Protein AF-A0A1Q9MQP9-F1 (afdb_monomer)

Solvent-accessible surface area (backbone atoms only — not comparable to full-atom values): 14205 Å² total; per-residue (Å²): 132,85,74,76,61,46,70,61,27,55,62,51,32,51,53,42,48,52,41,37,53,50,42,50,53,53,47,52,54,36,53,60,37,35,75,79,49,82,43,73,58,53,52,37,49,52,52,24,46,52,26,42,43,52,18,40,52,34,46,34,53,35,28,51,36,33,38,72,65,38,58,55,69,78,46,66,84,48,54,84,79,47,82,52,103,52,41,62,59,26,36,52,30,25,27,35,59,38,46,21,50,37,31,42,49,52,20,51,50,31,50,52,54,35,51,46,67,75,72,52,84,84,43,71,73,56,47,58,51,46,51,52,47,50,51,45,51,53,51,31,40,52,53,38,47,48,26,26,48,34,32,53,50,28,39,57,31,55,77,69,68,45,88,64,30,64,61,39,44,49,54,22,36,57,46,51,60,48,38,49,62,69,30,48,37,52,43,46,52,71,48,26,53,54,45,27,53,52,20,51,53,50,31,72,74,42,58,91,86,42,78,63,32,52,28,25,49,23,47,22,50,29,22,51,44,56,57,42,46,50,54,31,49,52,47,35,52,55,42,47,73,72,71,49,66,86,70,42,74,36,54,59,54,49,66,52,36,59,46,51,33,51,51,28,48,37,62,31,73,39,71,62,79,71,92,81,128

Secondary structure (DSSP, 8-state):
-PPPP-TTHHHHHHHHHHHHHHHHHHHHHHHHHHHH---HHHHHHHHHHHHHHHHHHHHHHHHHHHHTT-----SGGGGGG--STTHHHHHHHHHHHHHHHHHHHHHHHHHHHHHHHHH-S--HHHHHHHHHHHHHHHHHHHHHHHHHHHHHHHHHHHHTT-TTHHHHHHHHHHHHHHIIIIIIHHHHHHHHHHHHHHHHHHHHHS-TT-HHHHHHHHHHHHHHHHHHHHHHHHHHHHHHHTTPPSS-HHHHHHHHHHHHHHHHHHHHHTSSPPS--

Radius of gyration: 20.31 Å; Cα contacts (8 Å, |Δi|>4): 322; chains: 1; bounding box: 49×37×66 Å

Foldseek 3Di:
DQDPQPPQLVVVLVLLVVLLVLLVVLLVLLVVLCVVVVDPLSVLLSLLSVLLSVLSVLVSVLSVCSRSVQAEQQALVCLVVQPDPCNLSNLVSNLSVLVSVLSVLVSLVSLLVSLCVVPDPPDPVVVVLSVVLNVLSVVLNVLSVVLSVLSVVLSVCVVVVHPCSSVSPSVSNVSNCCSLPVRVLVSLCSRLVVLLVVLVVVLVVDDPPDLLSLLSVLSNVLSVLSNCLNVLVVVCVVCVVVVNDPPDPSSSSNSVSSSSNSVSNCRNPRPDDPPDD

pLDDT: mean 82.06, std 11.99, range [37.81, 96.94]

Structure (mmCIF, N/CA/C/O backbone):
data_AF-A0A1Q9MQP9-F1
#
_entry.id   AF-A0A1Q9MQP9-F1
#
loop_
_atom_site.group_PDB
_atom_site.id
_atom_site.type_symbol
_atom_site.label_atom_id
_atom_site.label_alt_id
_atom_site.label_comp_id
_atom_site.label_asym_id
_atom_site.label_entity_id
_atom_site.label_seq_id
_atom_site.pdbx_PDB_ins_code
_atom_site.Cartn_x
_atom_site.Cartn_y
_atom_site.Cartn_z
_atom_site.occupancy
_atom_site.B_iso_or_equiv
_atom_site.auth_seq_id
_atom_site.auth_comp_id
_atom_site.auth_asym_id
_atom_site.auth_atom_id
_atom_site.pdbx_PDB_model_num
ATOM 1 N N . MET A 1 1 ? 23.509 -16.120 -23.352 1.00 37.81 1 MET A N 1
ATOM 2 C CA . MET A 1 1 ? 23.885 -16.480 -21.968 1.00 37.81 1 MET A CA 1
ATOM 3 C C . MET A 1 1 ? 22.680 -16.185 -21.096 1.00 37.81 1 MET A C 1
ATOM 5 O O . MET A 1 1 ? 22.057 -15.159 -21.326 1.00 37.81 1 MET A O 1
ATOM 9 N N . ALA A 1 2 ? 22.277 -17.096 -20.210 1.00 39.66 2 ALA A N 1
ATOM 10 C CA . ALA A 1 2 ? 21.245 -16.779 -19.227 1.00 39.66 2 ALA A CA 1
ATOM 11 C C . ALA A 1 2 ? 21.883 -15.854 -18.188 1.00 39.66 2 ALA A C 1
ATOM 13 O O . ALA A 1 2 ? 22.881 -16.240 -17.578 1.00 39.66 2 ALA A O 1
ATOM 14 N N . ASP A 1 3 ? 21.364 -14.636 -18.050 1.00 48.94 3 ASP A N 1
ATOM 15 C CA . ASP A 1 3 ? 21.788 -13.740 -16.980 1.00 48.94 3 ASP A CA 1
ATOM 16 C C . ASP A 1 3 ? 21.574 -14.443 -15.630 1.00 48.94 3 ASP A C 1
ATOM 18 O O . ASP A 1 3 ? 20.583 -15.169 -15.473 1.00 48.94 3 ASP A O 1
ATOM 22 N N . PRO A 1 4 ? 22.503 -14.302 -14.668 1.00 50.19 4 PRO A N 1
ATOM 23 C CA . PRO A 1 4 ? 22.342 -14.915 -13.360 1.00 50.19 4 PRO A CA 1
ATOM 24 C C . PRO A 1 4 ? 21.027 -14.441 -12.735 1.00 50.19 4 PRO A C 1
ATOM 26 O O . PRO A 1 4 ? 20.725 -13.248 -12.750 1.00 50.19 4 PRO A O 1
ATOM 29 N N . ILE A 1 5 ? 20.251 -15.383 -12.182 1.00 56.09 5 ILE A N 1
ATOM 30 C CA . ILE A 1 5 ? 19.051 -15.060 -11.403 1.00 56.09 5 ILE A CA 1
ATOM 31 C C . ILE A 1 5 ? 19.478 -14.056 -10.330 1.00 56.09 5 ILE A C 1
ATOM 33 O O . ILE A 1 5 ? 20.386 -14.374 -9.552 1.00 56.09 5 ILE A O 1
ATOM 37 N N . PRO A 1 6 ? 18.869 -12.863 -10.264 1.00 65.12 6 PRO A N 1
ATOM 38 C CA . PRO A 1 6 ? 19.212 -11.902 -9.235 1.00 65.12 6 PRO A CA 1
ATOM 39 C C . PRO A 1 6 ? 18.767 -12.479 -7.883 1.00 65.12 6 PRO A C 1
ATOM 41 O O . PRO A 1 6 ? 17.579 -12.518 -7.555 1.00 65.12 6 PRO A O 1
ATOM 44 N N . VAL A 1 7 ? 19.744 -12.996 -7.128 1.00 62.34 7 VAL A N 1
ATOM 45 C CA . VAL A 1 7 ? 19.568 -13.806 -5.906 1.00 62.34 7 VAL A CA 1
ATOM 46 C C . VAL A 1 7 ? 18.713 -13.083 -4.860 1.00 62.34 7 VAL A C 1
ATOM 48 O O . VAL A 1 7 ? 17.975 -13.723 -4.113 1.00 62.34 7 VAL A O 1
ATOM 51 N N . ASP A 1 8 ? 18.722 -11.752 -4.876 1.00 76.94 8 ASP A N 1
ATOM 52 C CA . ASP A 1 8 ? 18.018 -10.904 -3.917 1.00 76.94 8 ASP A CA 1
ATOM 53 C C . ASP A 1 8 ? 16.489 -10.867 -4.110 1.00 76.94 8 ASP A C 1
ATOM 55 O O . ASP A 1 8 ? 15.763 -10.501 -3.186 1.00 76.94 8 ASP A O 1
ATOM 59 N N . PHE A 1 9 ? 15.954 -11.302 -5.259 1.00 83.19 9 PHE A N 1
ATOM 60 C CA . PHE A 1 9 ? 14.498 -11.385 -5.468 1.00 83.19 9 PHE A CA 1
ATOM 61 C C . PHE A 1 9 ? 13.863 -12.646 -4.877 1.00 83.19 9 PHE A C 1
ATOM 63 O O . PHE A 1 9 ? 12.662 -12.642 -4.596 1.00 83.19 9 PHE A O 1
ATOM 70 N N . ILE A 1 10 ? 14.641 -13.710 -4.644 1.00 86.56 10 ILE A N 1
ATOM 71 C CA . ILE A 1 10 ? 14.126 -14.950 -4.042 1.00 86.56 10 ILE A CA 1
ATOM 72 C C . ILE A 1 10 ? 13.641 -14.690 -2.603 1.00 86.56 10 ILE A C 1
ATOM 74 O O . ILE A 1 10 ? 12.474 -14.986 -2.321 1.00 86.56 10 ILE A O 1
ATOM 78 N N . PRO A 1 11 ? 14.441 -14.081 -1.699 1.00 87.31 11 PRO A N 1
ATOM 79 C CA . PRO A 1 11 ? 13.969 -13.731 -0.360 1.00 87.31 11 PRO A CA 1
ATOM 80 C C . PRO A 1 11 ? 12.763 -12.788 -0.380 1.00 87.31 11 PRO A C 1
ATOM 82 O O . PRO A 1 11 ? 11.838 -12.964 0.413 1.00 87.31 11 PRO A O 1
ATOM 85 N N . LEU A 1 12 ? 12.737 -11.814 -1.298 1.00 87.56 12 LEU A N 1
ATOM 86 C CA . LEU A 1 12 ? 11.618 -10.880 -1.430 1.00 87.56 12 LEU A CA 1
ATOM 87 C C . LEU A 1 12 ? 10.316 -11.611 -1.785 1.00 87.56 12 LEU A C 1
ATOM 89 O O . LEU A 1 12 ? 9.311 -11.439 -1.096 1.00 87.56 12 LEU A O 1
ATOM 93 N N . ALA A 1 13 ? 10.336 -12.459 -2.815 1.00 88.94 13 ALA A N 1
ATOM 94 C CA . ALA A 1 13 ? 9.164 -13.228 -3.226 1.00 88.94 13 ALA A CA 1
ATOM 95 C C . ALA A 1 13 ? 8.687 -14.186 -2.123 1.00 88.94 13 ALA A C 1
ATOM 97 O O . ALA A 1 13 ? 7.483 -14.324 -1.912 1.00 88.94 13 ALA A O 1
ATOM 98 N N . MET A 1 14 ? 9.610 -14.805 -1.376 1.00 89.94 14 MET A N 1
ATOM 99 C CA . MET A 1 14 ? 9.262 -15.640 -0.222 1.00 89.94 14 MET A CA 1
ATOM 100 C C . MET A 1 14 ? 8.546 -14.838 0.869 1.00 89.94 14 MET A C 1
ATOM 102 O O . MET A 1 14 ? 7.523 -15.289 1.381 1.00 89.94 14 MET A O 1
ATOM 106 N N . ILE A 1 15 ? 9.050 -13.649 1.209 1.00 90.00 15 ILE A N 1
ATOM 107 C CA . ILE A 1 15 ? 8.442 -12.776 2.222 1.00 90.00 15 ILE A CA 1
ATOM 108 C C . ILE A 1 15 ? 7.037 -12.347 1.793 1.00 90.00 15 ILE A C 1
ATOM 110 O O . ILE A 1 15 ? 6.089 -12.525 2.560 1.00 90.00 15 ILE A O 1
ATOM 114 N N . ILE A 1 16 ? 6.880 -11.861 0.558 1.00 90.12 16 ILE A N 1
ATOM 115 C CA . ILE A 1 16 ? 5.573 -11.455 0.020 1.00 90.12 16 ILE A CA 1
ATOM 116 C C . ILE A 1 16 ? 4.617 -12.653 -0.018 1.00 90.12 16 ILE A C 1
ATOM 118 O O . ILE A 1 16 ? 3.462 -12.535 0.389 1.00 90.12 16 ILE A O 1
ATOM 122 N N . GLY A 1 17 ? 5.088 -13.832 -0.434 1.00 92.38 17 GLY A N 1
ATOM 123 C CA . GLY A 1 17 ? 4.287 -15.057 -0.469 1.00 92.38 17 GLY A CA 1
ATOM 124 C C . GLY A 1 17 ? 3.792 -15.482 0.917 1.00 92.38 17 GLY A C 1
ATOM 125 O O . GLY A 1 17 ? 2.598 -15.729 1.100 1.00 92.38 17 GLY A O 1
ATOM 126 N N . ILE A 1 18 ? 4.679 -15.504 1.917 1.00 93.81 18 ILE A N 1
ATOM 127 C CA . ILE A 1 18 ? 4.326 -15.828 3.309 1.00 93.81 18 ILE A CA 1
ATOM 128 C C . ILE A 1 18 ? 3.320 -14.813 3.858 1.00 93.81 18 ILE A C 1
ATOM 130 O O . ILE A 1 18 ? 2.320 -15.205 4.465 1.00 93.81 18 ILE A O 1
ATOM 134 N N . PHE A 1 19 ? 3.543 -13.518 3.630 1.00 94.31 19 PHE A N 1
ATOM 135 C CA . PHE A 1 19 ? 2.628 -12.472 4.080 1.00 94.31 19 PHE A CA 1
ATOM 136 C C . PHE A 1 19 ? 1.278 -12.534 3.375 1.00 94.31 19 PHE A C 1
ATOM 138 O O . PHE A 1 19 ? 0.255 -12.400 4.041 1.00 94.31 19 PHE A O 1
ATOM 145 N N . THR A 1 20 ? 1.245 -12.845 2.081 1.00 94.12 20 THR A N 1
ATOM 146 C CA . THR A 1 20 ? 0.003 -13.072 1.330 1.00 94.12 20 THR A CA 1
ATOM 147 C C . THR A 1 20 ? -0.806 -14.210 1.949 1.00 94.12 20 THR A C 1
ATOM 149 O O . THR A 1 20 ? -1.980 -14.025 2.274 1.00 94.12 20 THR A O 1
ATOM 152 N N . ILE A 1 21 ? -0.178 -15.363 2.209 1.00 95.25 21 ILE A N 1
ATOM 153 C CA . ILE A 1 21 ? -0.834 -16.510 2.862 1.00 95.25 21 ILE A CA 1
ATOM 154 C C . ILE A 1 21 ? -1.338 -16.126 4.257 1.00 95.25 21 ILE A C 1
ATOM 156 O O . ILE A 1 21 ? -2.488 -16.404 4.603 1.00 95.25 21 ILE A O 1
ATOM 160 N N . PHE A 1 22 ? -0.509 -15.451 5.053 1.00 95.94 22 PHE A N 1
ATOM 161 C CA . PHE A 1 22 ? -0.888 -14.978 6.382 1.00 95.94 22 PHE A CA 1
ATOM 162 C C . PHE A 1 22 ? -2.116 -14.059 6.335 1.00 95.94 22 PHE A C 1
ATOM 164 O O . PHE A 1 22 ? -3.075 -14.266 7.082 1.00 95.94 22 PHE A O 1
ATOM 171 N N . MET A 1 23 ? -2.130 -13.077 5.434 1.00 95.62 23 MET A N 1
ATOM 172 C CA . MET A 1 23 ? -3.251 -12.151 5.275 1.00 95.62 23 MET A CA 1
ATOM 173 C C . MET A 1 23 ? -4.525 -12.863 4.827 1.00 95.62 23 MET A C 1
ATOM 175 O O . MET A 1 23 ? -5.598 -12.559 5.355 1.00 95.62 23 MET A O 1
ATOM 179 N N . ILE A 1 24 ? -4.423 -13.846 3.925 1.00 96.81 24 ILE A N 1
ATOM 180 C CA . ILE A 1 24 ? -5.552 -14.700 3.525 1.00 96.81 24 ILE A CA 1
ATOM 181 C C . ILE A 1 24 ? -6.124 -15.424 4.747 1.00 96.81 24 ILE A C 1
ATOM 183 O O . ILE A 1 24 ? -7.327 -15.341 4.992 1.00 96.81 24 ILE A O 1
ATOM 187 N N . ILE A 1 25 ? -5.280 -16.070 5.558 1.00 96.94 25 ILE A N 1
ATOM 188 C CA . ILE A 1 25 ? -5.715 -16.780 6.772 1.00 96.94 25 ILE A CA 1
ATOM 189 C C . ILE A 1 25 ? -6.425 -15.822 7.734 1.00 96.94 25 ILE A C 1
ATOM 191 O O . ILE A 1 25 ? -7.537 -16.109 8.183 1.00 96.94 25 ILE A O 1
ATOM 195 N N . VAL A 1 26 ? -5.830 -14.662 8.028 1.00 95.69 26 VAL A N 1
ATOM 196 C CA . VAL A 1 26 ? -6.435 -13.664 8.928 1.00 95.69 26 VAL A CA 1
ATOM 197 C C . VAL A 1 26 ? -7.765 -13.150 8.374 1.00 95.69 26 VAL A C 1
ATOM 199 O O . VAL A 1 26 ? -8.720 -12.980 9.133 1.00 95.69 26 VAL A O 1
ATOM 202 N N . THR A 1 27 ? -7.870 -12.961 7.061 1.00 95.94 27 THR A N 1
ATOM 203 C CA . THR A 1 27 ? -9.099 -12.494 6.405 1.00 95.94 27 THR A CA 1
ATOM 204 C C . THR A 1 27 ? -10.196 -13.550 6.427 1.00 95.94 27 THR A C 1
ATOM 206 O O . THR A 1 27 ? -11.349 -13.214 6.690 1.00 95.94 27 THR A O 1
ATOM 209 N N . ILE A 1 28 ? -9.858 -14.830 6.253 1.00 95.75 28 ILE A N 1
ATOM 210 C CA . ILE A 1 28 ? -10.803 -15.941 6.432 1.00 95.75 28 ILE A CA 1
ATOM 211 C C . ILE A 1 28 ? -11.321 -15.957 7.874 1.00 95.75 28 ILE A C 1
ATOM 213 O O . ILE A 1 28 ? -12.531 -16.009 8.095 1.00 95.75 28 ILE A O 1
ATOM 217 N N . LEU A 1 29 ? -10.432 -15.842 8.867 1.00 94.38 29 LEU A N 1
ATOM 218 C CA . LEU A 1 29 ? -10.824 -15.786 10.280 1.00 94.38 29 LEU A CA 1
ATOM 219 C C . LEU A 1 29 ? -11.710 -14.566 10.580 1.00 94.38 29 LEU A C 1
ATOM 221 O O . LEU A 1 29 ? -12.708 -14.684 11.294 1.00 94.38 29 LEU A O 1
ATOM 225 N N . ALA A 1 30 ? -11.389 -13.404 10.007 1.00 92.12 30 ALA A N 1
ATOM 226 C CA . ALA A 1 30 ? -12.206 -12.199 10.108 1.00 92.12 30 ALA A CA 1
ATOM 227 C C . ALA A 1 30 ? -13.587 -12.393 9.461 1.00 92.12 30 ALA A C 1
ATOM 229 O O . ALA A 1 30 ? -14.595 -11.998 10.046 1.00 92.12 30 ALA A O 1
ATOM 230 N N . ALA A 1 31 ? -13.664 -13.052 8.302 1.00 92.69 31 ALA A N 1
ATOM 231 C CA . ALA A 1 31 ? -14.917 -13.333 7.607 1.00 92.69 31 ALA A CA 1
ATOM 232 C C . ALA A 1 31 ? -15.812 -14.295 8.400 1.00 92.69 31 ALA A C 1
ATOM 234 O O . ALA A 1 31 ? -17.021 -14.073 8.494 1.00 92.69 31 ALA A O 1
ATOM 235 N N . LEU A 1 32 ? -15.231 -15.323 9.028 1.00 91.31 32 LEU A N 1
ATOM 236 C CA . LEU A 1 32 ? -15.952 -16.217 9.938 1.00 91.31 32 LEU A CA 1
ATOM 237 C C . LEU A 1 32 ? -16.529 -15.440 11.127 1.00 91.31 32 LEU A C 1
ATOM 239 O O . LEU A 1 32 ? -17.715 -15.563 11.422 1.00 91.31 32 LEU A O 1
ATOM 243 N N . ARG A 1 33 ? -15.733 -14.563 11.750 1.00 87.69 33 ARG A N 1
ATOM 244 C CA . ARG A 1 33 ? -16.186 -13.704 12.858 1.00 87.69 33 ARG A CA 1
ATOM 245 C C . ARG A 1 33 ? -17.214 -12.660 12.437 1.00 87.69 33 ARG A C 1
ATOM 247 O O . ARG A 1 33 ? -18.121 -12.353 13.203 1.00 87.69 33 ARG A O 1
ATOM 254 N N . HIS A 1 34 ? -17.128 -12.136 11.220 1.00 87.81 34 HIS A N 1
ATOM 255 C CA . HIS A 1 34 ? -18.114 -11.195 10.695 1.00 87.81 34 HIS A CA 1
ATOM 256 C C . HIS A 1 34 ? -19.503 -11.820 10.566 1.00 87.81 34 HIS A C 1
ATOM 258 O O . HIS A 1 34 ? -20.499 -11.123 10.743 1.00 87.81 34 HIS A O 1
ATOM 264 N N . ARG A 1 35 ? -19.598 -13.136 10.315 1.00 85.56 35 ARG A N 1
ATOM 265 C CA . ARG A 1 35 ? -20.896 -13.832 10.310 1.00 85.56 35 ARG A CA 1
ATOM 266 C C . ARG A 1 35 ? -21.602 -13.728 11.662 1.00 85.56 35 ARG A C 1
ATOM 268 O O . ARG A 1 35 ? -22.822 -13.615 11.669 1.00 85.56 35 ARG A O 1
ATOM 275 N N . GLU A 1 36 ? -20.838 -13.707 12.752 1.00 82.88 36 GLU A N 1
ATOM 276 C CA . GLU A 1 36 ? -21.321 -13.525 14.127 1.00 82.88 36 GLU A CA 1
ATOM 277 C C . GLU A 1 36 ? -21.514 -12.038 14.484 1.00 82.88 36 GLU A C 1
ATOM 279 O O . GLU A 1 36 ? -22.393 -11.691 15.265 1.00 82.88 36 GLU A O 1
ATOM 284 N N . LYS A 1 37 ? -20.698 -11.144 13.908 1.00 74.56 37 LYS A N 1
ATOM 285 C CA . LYS A 1 37 ? -20.648 -9.707 14.223 1.00 74.56 37 LYS A CA 1
ATOM 286 C C . LYS A 1 37 ? -20.784 -8.839 12.975 1.00 74.56 37 LYS A C 1
ATOM 288 O O . LYS A 1 37 ? -19.811 -8.247 12.503 1.00 74.56 37 LYS A O 1
ATOM 293 N N . ARG A 1 38 ? -22.004 -8.737 12.449 1.00 84.19 38 ARG A N 1
ATOM 294 C CA . ARG A 1 38 ? -22.293 -7.932 11.254 1.00 84.19 38 ARG A CA 1
ATOM 295 C C . ARG A 1 38 ? -22.466 -6.461 11.610 1.00 84.19 38 ARG A C 1
ATOM 297 O O . ARG A 1 38 ? -23.558 -6.015 11.940 1.00 84.19 38 ARG A O 1
ATOM 304 N N . THR A 1 39 ? -21.383 -5.700 11.515 1.00 87.50 39 THR A N 1
ATOM 305 C CA . THR A 1 39 ? -21.412 -4.236 11.643 1.00 87.50 39 THR A CA 1
ATOM 306 C C . THR A 1 39 ? -20.867 -3.580 10.382 1.00 87.50 39 THR A C 1
ATOM 308 O O . THR A 1 39 ? -20.067 -4.174 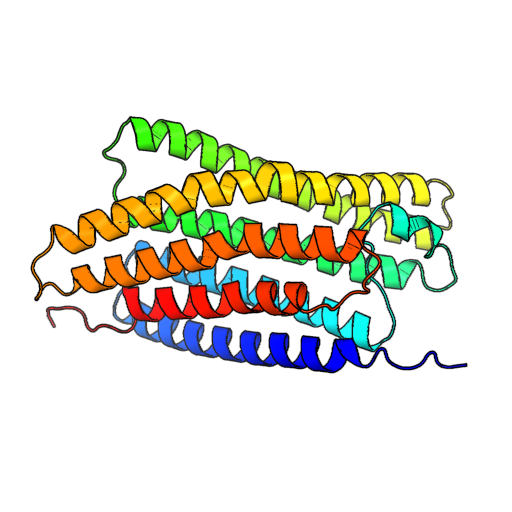9.657 1.00 87.50 39 THR A O 1
ATOM 311 N N . GLN A 1 40 ? -21.248 -2.326 10.131 1.00 86.88 40 GLN A N 1
ATOM 312 C CA . GLN A 1 40 ? -20.671 -1.562 9.023 1.00 86.88 40 GLN A CA 1
ATOM 313 C C . GLN A 1 40 ? -19.144 -1.427 9.176 1.00 86.88 40 GLN A C 1
ATOM 315 O O . GLN A 1 40 ? -18.416 -1.559 8.201 1.00 86.88 40 GLN A O 1
ATOM 320 N N . VAL A 1 41 ? -18.652 -1.275 10.411 1.00 87.56 41 VAL A N 1
ATOM 321 C CA . VAL A 1 41 ? -17.219 -1.225 10.751 1.00 87.56 41 VAL A CA 1
ATOM 322 C C . VAL A 1 41 ? -16.478 -2.488 10.293 1.00 87.56 41 VAL A C 1
ATOM 324 O O . VAL A 1 41 ? -15.460 -2.402 9.610 1.00 87.56 41 VAL A O 1
ATOM 327 N N . THR A 1 42 ? -16.997 -3.671 10.636 1.00 89.56 42 THR A N 1
ATOM 328 C CA . THR A 1 42 ? -16.369 -4.953 10.269 1.00 89.56 42 THR A CA 1
ATOM 329 C C . THR A 1 42 ? -16.477 -5.242 8.772 1.00 89.56 42 THR A C 1
ATOM 331 O O . THR A 1 42 ? -15.542 -5.786 8.192 1.00 89.56 42 THR A O 1
ATOM 334 N N . LYS A 1 43 ? -17.563 -4.817 8.113 1.00 92.38 43 LYS A N 1
ATOM 335 C CA . LYS A 1 43 ? -17.693 -4.898 6.651 1.00 92.38 43 LYS A CA 1
ATOM 336 C C . LYS A 1 43 ? -16.629 -4.053 5.944 1.00 92.38 43 LYS A C 1
ATOM 338 O O . LYS A 1 43 ? -15.950 -4.559 5.056 1.00 92.38 43 LYS A O 1
ATOM 343 N N . THR A 1 44 ? -16.451 -2.798 6.356 1.00 92.75 44 THR A N 1
ATOM 344 C CA . THR A 1 44 ? -15.443 -1.887 5.785 1.00 92.75 44 THR A CA 1
ATOM 345 C C . THR A 1 44 ? -14.023 -2.430 5.977 1.00 92.75 44 THR A C 1
ATOM 347 O O . THR A 1 44 ? -13.240 -2.425 5.030 1.00 92.75 44 THR A O 1
ATOM 350 N N . LEU A 1 45 ? -13.706 -2.978 7.159 1.00 92.00 45 LEU A N 1
ATOM 351 C CA . LEU A 1 45 ? -12.411 -3.628 7.410 1.00 92.00 45 LEU A CA 1
ATOM 352 C C . LEU A 1 45 ? -12.176 -4.859 6.526 1.00 92.00 45 LEU A C 1
ATOM 354 O O . LEU A 1 45 ? -11.069 -5.037 6.030 1.00 92.00 45 LEU A O 1
ATOM 358 N N . LEU A 1 46 ? -13.195 -5.696 6.300 1.00 94.69 46 LEU A N 1
ATOM 359 C CA . LEU A 1 46 ? -13.061 -6.852 5.406 1.00 94.69 46 LEU A CA 1
ATOM 360 C C . LEU A 1 46 ? -12.770 -6.436 3.964 1.00 94.69 46 LEU A C 1
ATOM 362 O O . LEU A 1 46 ? -11.934 -7.057 3.315 1.00 94.69 46 LEU A O 1
ATOM 366 N N . VAL A 1 47 ? -13.424 -5.380 3.470 1.00 96.12 47 VAL A N 1
ATOM 367 C CA . VAL A 1 47 ? -13.136 -4.848 2.129 1.00 96.12 47 VAL A CA 1
ATOM 368 C C . VAL A 1 47 ? -11.691 -4.355 2.051 1.00 96.12 47 VAL A C 1
ATOM 370 O O . VAL A 1 47 ? -10.983 -4.718 1.116 1.00 96.12 47 VAL A O 1
ATOM 373 N N . MET A 1 48 ? -11.222 -3.614 3.060 1.00 95.06 48 MET A N 1
ATOM 374 C CA . MET A 1 48 ? -9.820 -3.190 3.149 1.00 95.06 48 MET A CA 1
ATOM 375 C C . MET A 1 48 ? -8.852 -4.384 3.108 1.00 95.06 48 MET A C 1
ATOM 377 O O . MET A 1 48 ? -7.857 -4.334 2.393 1.00 95.06 48 MET A O 1
ATOM 381 N N . TYR A 1 49 ? -9.145 -5.473 3.829 1.00 96.06 49 TYR A N 1
ATOM 382 C CA . TYR A 1 49 ? -8.286 -6.665 3.838 1.00 96.06 49 TYR A CA 1
ATOM 383 C C . TYR A 1 49 ? -8.192 -7.333 2.476 1.00 96.06 49 TYR A C 1
ATOM 385 O O . TYR A 1 49 ? -7.102 -7.703 2.054 1.00 96.06 49 TYR A O 1
ATOM 393 N N . VAL A 1 50 ? -9.322 -7.470 1.781 1.00 96.50 50 VAL A N 1
ATOM 394 C CA . VAL A 1 50 ? -9.342 -8.039 0.430 1.00 96.50 50 VAL A CA 1
ATOM 395 C C . VAL A 1 50 ? -8.498 -7.186 -0.515 1.00 96.50 50 VAL A C 1
ATOM 397 O O . VAL A 1 50 ? -7.717 -7.737 -1.281 1.00 96.50 50 VAL A O 1
ATOM 400 N N . LEU A 1 51 ? -8.596 -5.857 -0.430 1.00 95.62 51 LEU A N 1
ATOM 401 C CA . LEU A 1 51 ? -7.813 -4.947 -1.270 1.00 95.62 51 LEU A CA 1
ATOM 402 C C . LEU A 1 51 ? -6.303 -5.069 -1.017 1.00 95.62 51 LEU A C 1
ATOM 404 O O . LEU A 1 51 ? -5.543 -5.138 -1.977 1.00 95.62 51 LEU A O 1
ATOM 408 N N . PHE A 1 52 ? -5.872 -5.169 0.242 1.00 93.69 52 PHE A N 1
ATOM 409 C CA . PHE A 1 52 ? -4.463 -5.405 0.589 1.00 93.69 52 PHE A CA 1
ATOM 410 C C . PHE A 1 52 ? -3.973 -6.798 0.168 1.00 93.69 52 PHE A C 1
ATOM 412 O O . PHE A 1 52 ? -2.874 -6.930 -0.357 1.00 93.69 52 PHE A O 1
ATOM 419 N N . ILE A 1 53 ? -4.800 -7.845 0.282 1.00 95.44 53 ILE A N 1
ATOM 420 C CA . ILE A 1 53 ? -4.452 -9.168 -0.268 1.00 95.44 53 ILE A CA 1
ATOM 421 C C . ILE A 1 53 ? -4.250 -9.092 -1.783 1.00 95.44 53 ILE A C 1
ATOM 423 O O . ILE A 1 53 ? -3.301 -9.679 -2.295 1.00 95.44 53 ILE A O 1
ATOM 427 N N . VAL A 1 54 ? -5.129 -8.388 -2.502 1.00 95.00 54 VAL A N 1
ATOM 428 C CA . VAL A 1 54 ? -5.003 -8.226 -3.956 1.00 95.00 54 VAL A CA 1
ATOM 429 C C . VAL A 1 54 ? -3.745 -7.428 -4.303 1.00 95.00 54 VAL A C 1
ATOM 431 O O . VAL A 1 54 ? -3.008 -7.856 -5.187 1.00 95.00 54 VAL A O 1
ATOM 434 N N . ALA A 1 55 ? -3.457 -6.337 -3.585 1.00 92.62 55 ALA A N 1
ATOM 435 C CA . ALA A 1 55 ? -2.224 -5.568 -3.758 1.00 92.62 55 ALA A CA 1
ATOM 436 C C . ALA A 1 55 ? -0.983 -6.458 -3.562 1.00 92.62 55 ALA A C 1
ATOM 438 O O . ALA A 1 55 ? -0.175 -6.593 -4.475 1.00 92.62 55 ALA A O 1
ATOM 439 N N . ASN A 1 56 ? -0.890 -7.182 -2.445 1.00 91.44 56 ASN A N 1
ATOM 440 C CA . ASN A 1 56 ? 0.207 -8.124 -2.195 1.00 91.44 56 ASN A CA 1
ATOM 441 C C . ASN A 1 56 ? 0.302 -9.249 -3.232 1.00 91.44 56 ASN A C 1
ATOM 443 O O . ASN A 1 56 ? 1.402 -9.628 -3.630 1.00 91.44 56 ASN A O 1
ATOM 447 N N . GLY A 1 57 ? -0.833 -9.766 -3.706 1.00 92.44 57 GLY A N 1
ATOM 448 C CA . GLY A 1 57 ? -0.869 -10.758 -4.777 1.00 92.44 57 GLY A CA 1
ATOM 449 C C . GLY A 1 57 ? -0.270 -10.226 -6.082 1.00 92.44 57 GLY A C 1
ATOM 450 O O . GLY A 1 57 ? 0.503 -10.928 -6.730 1.00 92.44 57 GLY A O 1
ATOM 451 N N . ILE A 1 58 ? -0.565 -8.975 -6.443 1.00 93.19 58 ILE A N 1
ATOM 452 C CA . ILE A 1 58 ? 0.048 -8.301 -7.598 1.00 93.19 58 ILE A CA 1
ATOM 453 C C . ILE A 1 58 ? 1.542 -8.041 -7.342 1.00 93.19 58 ILE A C 1
ATOM 455 O O . ILE A 1 58 ? 2.372 -8.286 -8.216 1.00 93.19 58 ILE A O 1
ATOM 459 N N . GLY A 1 59 ? 1.904 -7.642 -6.124 1.00 90.25 59 GLY A N 1
ATOM 460 C CA . GLY A 1 59 ? 3.288 -7.512 -5.673 1.00 90.25 59 GLY A CA 1
ATOM 461 C C . GLY A 1 59 ? 4.115 -8.782 -5.834 1.00 90.25 59 GLY A C 1
ATOM 462 O O . GLY A 1 59 ? 5.264 -8.740 -6.277 1.00 90.25 59 GLY A O 1
ATOM 463 N N . LEU A 1 60 ? 3.514 -9.935 -5.533 1.00 92.12 60 LEU A N 1
ATOM 464 C CA . LEU A 1 60 ? 4.137 -11.241 -5.725 1.00 92.12 60 LEU A CA 1
ATOM 465 C C . LEU A 1 60 ? 4.409 -11.515 -7.206 1.00 92.12 60 LEU A C 1
ATOM 467 O O . LEU A 1 60 ? 5.482 -12.013 -7.538 1.00 92.12 60 LEU A O 1
ATOM 471 N N . VAL A 1 61 ? 3.480 -11.154 -8.098 1.00 92.88 61 VAL A N 1
ATOM 472 C CA . VAL A 1 61 ? 3.695 -11.243 -9.552 1.00 92.88 61 VAL A CA 1
ATOM 473 C C . VAL A 1 61 ? 4.905 -10.395 -9.953 1.00 92.88 61 VAL A C 1
ATOM 475 O O . VAL A 1 61 ? 5.817 -10.914 -10.596 1.00 92.88 61 VAL A O 1
ATOM 478 N N . THR A 1 62 ? 4.981 -9.142 -9.496 1.00 89.88 62 THR A N 1
ATOM 479 C CA . THR A 1 62 ? 6.128 -8.243 -9.732 1.00 89.88 62 THR A CA 1
ATOM 480 C C . THR A 1 62 ? 7.450 -8.839 -9.223 1.00 89.88 62 THR A C 1
ATOM 482 O O . THR A 1 62 ? 8.479 -8.768 -9.898 1.00 89.88 62 THR A O 1
ATOM 485 N N . ALA A 1 63 ? 7.443 -9.474 -8.047 1.00 88.88 63 ALA A N 1
ATOM 486 C CA . ALA A 1 63 ? 8.623 -10.137 -7.491 1.00 88.88 63 ALA A CA 1
ATOM 487 C C . ALA A 1 63 ? 9.047 -11.372 -8.307 1.00 88.88 63 ALA A C 1
ATOM 489 O O . ALA A 1 63 ? 10.243 -11.586 -8.503 1.00 88.88 63 ALA A O 1
ATOM 490 N N . ILE A 1 64 ? 8.091 -12.147 -8.836 1.00 91.00 64 ILE A N 1
ATOM 491 C CA . ILE A 1 64 ? 8.360 -13.285 -9.731 1.00 91.00 64 ILE A CA 1
ATOM 492 C C . ILE A 1 64 ? 9.020 -12.807 -11.028 1.00 91.00 64 ILE A C 1
ATOM 494 O O . ILE A 1 64 ? 10.014 -13.396 -11.446 1.00 91.00 64 ILE A O 1
ATOM 498 N N . PHE A 1 65 ? 8.538 -11.719 -11.638 1.00 89.31 65 PHE A N 1
ATOM 499 C CA . PHE A 1 65 ? 9.220 -11.103 -12.785 1.00 89.31 65 PHE A CA 1
ATOM 500 C C . PHE A 1 65 ? 10.667 -10.721 -12.445 1.00 89.31 65 PHE A C 1
ATOM 502 O O . PHE A 1 65 ? 11.571 -10.972 -13.242 1.00 89.31 65 PHE A O 1
ATOM 509 N N . GLY A 1 66 ? 10.905 -10.204 -11.237 1.00 84.75 66 GLY A N 1
ATOM 510 C CA . GLY A 1 66 ? 12.249 -9.933 -10.732 1.00 84.75 66 GLY A CA 1
ATOM 511 C C . GLY A 1 66 ? 13.150 -11.172 -10.676 1.00 84.75 66 GLY A C 1
ATOM 512 O O . GLY A 1 66 ? 14.281 -11.113 -11.150 1.00 84.75 66 GLY A O 1
ATOM 513 N N . ILE A 1 67 ? 12.645 -12.320 -10.203 1.00 86.38 67 ILE A N 1
ATOM 514 C CA . ILE A 1 67 ? 13.377 -13.607 -10.227 1.00 86.38 67 ILE A CA 1
ATOM 515 C C . ILE A 1 67 ? 13.747 -14.008 -11.662 1.00 86.38 67 ILE A C 1
ATOM 517 O O . ILE A 1 67 ? 14.831 -14.533 -11.903 1.00 86.38 67 ILE A O 1
ATOM 521 N N . LEU A 1 68 ? 12.869 -13.735 -12.627 1.00 86.25 68 LEU A N 1
ATOM 522 C CA . LEU A 1 68 ? 13.108 -14.005 -14.048 1.00 86.25 68 LEU A CA 1
ATOM 523 C C . LEU A 1 68 ? 14.072 -12.999 -14.709 1.00 86.25 68 LEU A C 1
ATOM 525 O O . LEU A 1 68 ? 14.283 -13.064 -15.922 1.00 86.25 68 LEU A O 1
ATOM 529 N N . GLY A 1 69 ? 14.645 -12.061 -13.946 1.00 83.19 69 GLY A N 1
ATOM 530 C CA . GLY A 1 69 ? 15.522 -11.014 -14.469 1.00 83.19 69 GLY A CA 1
ATOM 531 C C . GLY A 1 69 ? 14.780 -9.984 -15.324 1.00 83.19 69 GLY A C 1
ATOM 532 O O . GLY A 1 69 ? 15.375 -9.385 -16.217 1.00 83.19 69 GLY A O 1
ATOM 533 N N . ILE A 1 70 ? 13.473 -9.802 -15.102 1.00 85.81 70 ILE A N 1
ATOM 534 C CA . ILE A 1 70 ? 12.644 -8.828 -15.818 1.00 85.81 70 ILE A CA 1
ATOM 535 C C . ILE A 1 70 ? 12.409 -7.634 -14.885 1.00 85.81 70 ILE A C 1
ATOM 537 O O . ILE A 1 70 ? 11.617 -7.740 -13.948 1.00 85.81 70 ILE A O 1
ATOM 541 N N . PRO A 1 71 ? 13.077 -6.491 -15.103 1.00 82.88 71 PRO A N 1
ATOM 542 C CA . PRO A 1 71 ? 12.914 -5.315 -14.257 1.00 82.88 71 PRO A CA 1
ATOM 543 C C . PRO A 1 71 ? 11.568 -4.620 -14.498 1.00 82.88 71 PRO A C 1
ATOM 545 O O . PRO A 1 71 ? 10.902 -4.841 -15.509 1.00 82.88 71 PRO A O 1
ATOM 548 N N . ALA A 1 72 ? 11.172 -3.772 -13.551 1.00 82.81 72 ALA A N 1
ATOM 549 C CA . ALA A 1 72 ? 10.070 -2.825 -13.701 1.00 82.81 72 ALA A CA 1
ATOM 550 C C . ALA A 1 72 ? 10.645 -1.408 -13.734 1.00 82.81 72 ALA A C 1
ATOM 552 O O . ALA A 1 72 ? 11.584 -1.120 -12.992 1.00 82.81 72 ALA A O 1
ATOM 553 N N . ILE A 1 73 ? 10.057 -0.528 -14.542 1.00 80.19 73 ILE A N 1
ATOM 554 C CA . ILE A 1 73 ? 10.413 0.891 -14.588 1.00 80.19 73 ILE A CA 1
ATOM 555 C C . ILE A 1 73 ? 9.791 1.571 -13.368 1.00 80.19 73 ILE A C 1
ATOM 557 O O . ILE A 1 73 ? 8.575 1.762 -13.283 1.00 80.19 73 ILE A O 1
ATOM 561 N N . ARG A 1 74 ? 10.634 1.922 -12.405 1.00 73.38 74 ARG A N 1
ATOM 562 C CA . ARG A 1 74 ? 10.282 2.637 -11.174 1.00 73.38 74 ARG A CA 1
ATOM 563 C C . ARG A 1 74 ? 10.707 4.100 -11.239 1.00 73.38 74 ARG A C 1
ATOM 565 O O . ARG A 1 74 ? 10.057 4.941 -10.622 1.00 73.38 74 ARG A O 1
ATOM 572 N N . PHE A 1 75 ? 11.750 4.412 -12.009 1.00 70.38 75 PHE A N 1
ATOM 573 C CA . PHE A 1 75 ? 12.263 5.769 -12.184 1.00 70.38 75 PHE A CA 1
ATOM 574 C C . PHE A 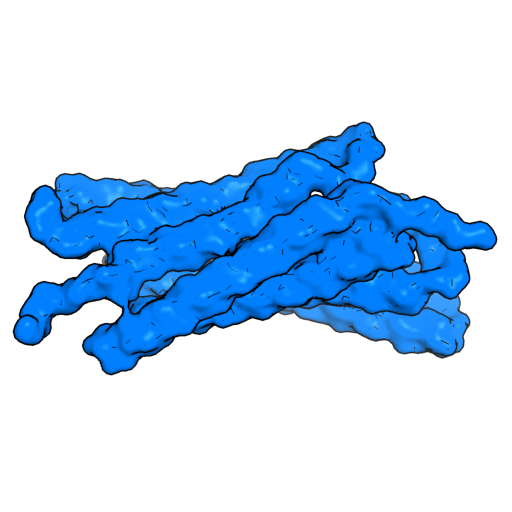1 75 ? 12.488 6.115 -13.657 1.00 70.38 75 PHE A C 1
ATOM 576 O O . PHE A 1 75 ? 12.840 5.271 -14.476 1.00 70.38 75 PHE A O 1
ATOM 583 N N . VAL A 1 76 ? 12.351 7.403 -13.983 1.00 70.19 76 VAL A N 1
ATOM 584 C CA . VAL A 1 76 ? 12.601 7.933 -15.336 1.00 70.19 76 VAL A CA 1
ATOM 585 C C . VAL A 1 76 ? 14.021 7.619 -15.823 1.00 70.19 76 VAL A C 1
ATOM 587 O O . VAL A 1 76 ? 14.217 7.317 -16.996 1.00 70.19 76 VAL A O 1
ATOM 590 N N . SER A 1 77 ? 15.006 7.627 -14.920 1.00 68.06 77 SER A N 1
ATOM 591 C CA . SER A 1 77 ? 16.407 7.302 -15.221 1.00 68.06 77 SER A CA 1
ATOM 592 C C . SER A 1 77 ? 16.622 5.872 -15.718 1.00 68.06 77 SER A C 1
ATOM 594 O O . SER A 1 77 ? 17.661 5.586 -16.299 1.00 68.06 77 SER A O 1
ATOM 596 N N . GLU A 1 78 ? 15.668 4.972 -15.488 1.00 69.19 78 GLU A N 1
ATOM 597 C CA . GLU A 1 78 ? 15.777 3.568 -15.878 1.00 69.19 78 GLU A CA 1
ATOM 598 C C . GLU A 1 78 ? 15.281 3.317 -17.311 1.00 69.19 78 GLU A C 1
ATOM 600 O O . GLU A 1 78 ? 15.575 2.279 -17.894 1.00 69.19 78 GLU A O 1
ATOM 605 N N . ILE A 1 79 ? 14.566 4.273 -17.916 1.00 68.81 79 ILE A N 1
ATOM 606 C CA . ILE A 1 79 ? 13.962 4.117 -19.249 1.00 68.81 79 ILE A CA 1
ATOM 607 C C . ILE A 1 79 ? 15.033 3.863 -20.317 1.00 68.81 79 ILE A C 1
ATOM 609 O O . ILE A 1 79 ? 14.875 2.966 -21.142 1.00 68.81 79 ILE A O 1
ATOM 613 N N . SER A 1 80 ? 16.148 4.600 -20.277 1.00 62.75 80 SER A N 1
ATOM 614 C CA . SER A 1 80 ? 17.242 4.468 -21.251 1.00 62.75 80 SER A CA 1
ATOM 615 C C . SER A 1 80 ? 17.977 3.127 -21.165 1.00 62.75 80 SER A C 1
ATOM 617 O O . SER A 1 80 ? 18.585 2.706 -22.146 1.00 62.75 80 SER A O 1
ATOM 619 N N . ALA A 1 81 ? 17.899 2.434 -20.025 1.00 63.44 81 ALA A N 1
ATOM 620 C CA . ALA A 1 81 ? 18.524 1.129 -19.824 1.00 63.44 81 ALA A CA 1
ATOM 621 C C . ALA A 1 81 ? 17.697 -0.034 -20.403 1.00 63.44 81 ALA A C 1
ATOM 623 O O . ALA A 1 81 ? 18.232 -1.125 -20.594 1.00 63.44 81 ALA A O 1
ATOM 624 N N . PHE A 1 82 ? 16.404 0.177 -20.688 1.00 60.59 82 PHE A N 1
ATOM 625 C CA . PHE A 1 82 ? 15.458 -0.904 -20.994 1.00 60.59 82 PHE A CA 1
ATOM 626 C C . PHE A 1 82 ? 14.891 -0.904 -22.420 1.00 60.59 82 PHE A C 1
ATOM 628 O O . PHE A 1 82 ? 14.015 -1.714 -22.719 1.00 60.59 82 PHE A O 1
ATOM 635 N N . LEU A 1 83 ? 15.426 -0.084 -23.330 1.00 59.53 83 LEU A N 1
ATOM 636 C CA . LEU A 1 83 ? 15.025 -0.024 -24.749 1.00 59.53 83 LEU A CA 1
ATOM 637 C C . LEU A 1 83 ? 15.432 -1.263 -25.596 1.00 59.53 83 LEU A C 1
ATOM 639 O O . LEU A 1 83 ? 15.442 -1.193 -26.820 1.00 59.53 83 LEU A O 1
ATOM 643 N N . GLY A 1 84 ? 15.775 -2.397 -24.972 1.00 61.25 84 GLY A N 1
ATOM 644 C CA . GLY A 1 84 ? 16.225 -3.629 -25.645 1.00 61.25 84 GLY A CA 1
ATOM 645 C C . GLY A 1 84 ? 15.137 -4.694 -25.884 1.00 61.25 84 GLY A C 1
ATOM 646 O O . GLY A 1 84 ? 13.953 -4.477 -25.624 1.00 61.25 84 GLY A O 1
ATOM 647 N N . ASP A 1 85 ? 15.563 -5.894 -26.307 1.00 60.50 85 ASP A N 1
ATOM 648 C CA . ASP A 1 85 ? 14.758 -7.046 -26.791 1.00 60.50 85 ASP A CA 1
ATOM 649 C C . ASP A 1 85 ? 13.636 -7.574 -25.863 1.00 60.50 85 ASP A C 1
ATOM 651 O O . ASP A 1 85 ? 12.884 -8.476 -26.236 1.00 60.50 85 ASP A O 1
ATOM 655 N N . ARG A 1 86 ? 13.488 -7.044 -24.643 1.00 76.00 86 ARG A N 1
ATOM 656 C CA . ARG A 1 86 ? 12.474 -7.471 -23.657 1.00 76.00 86 ARG A CA 1
ATOM 657 C C . ARG A 1 86 ? 11.499 -6.366 -23.256 1.00 76.00 86 ARG A C 1
ATOM 659 O O . ARG A 1 86 ? 10.805 -6.514 -22.249 1.00 76.00 86 ARG A O 1
ATOM 666 N N . LEU A 1 87 ? 11.410 -5.289 -24.038 1.00 81.94 87 LEU A N 1
ATOM 667 C CA . LEU A 1 87 ? 10.600 -4.109 -23.722 1.00 81.94 87 LEU A CA 1
ATOM 668 C C . LEU A 1 87 ? 9.161 -4.453 -23.304 1.00 81.94 87 LEU A C 1
ATOM 670 O O . LEU A 1 87 ? 8.693 -3.983 -22.274 1.00 81.94 87 LEU A O 1
ATOM 674 N N . VAL A 1 88 ? 8.475 -5.336 -24.038 1.00 85.88 88 VAL A N 1
ATOM 675 C CA . VAL A 1 88 ? 7.091 -5.735 -23.714 1.00 85.88 88 VAL A CA 1
ATOM 676 C C . VAL A 1 88 ? 6.991 -6.390 -22.330 1.00 85.88 88 VAL A C 1
ATOM 678 O O . VAL A 1 88 ? 6.086 -6.070 -21.565 1.00 85.88 88 VAL A O 1
ATOM 681 N N . LEU A 1 89 ? 7.932 -7.268 -21.970 1.00 86.75 89 LEU A N 1
ATOM 682 C CA . LEU A 1 89 ? 7.945 -7.934 -20.662 1.00 86.75 89 LEU A CA 1
ATOM 683 C C . LEU A 1 89 ? 8.240 -6.950 -19.522 1.00 86.75 89 LEU A C 1
ATOM 685 O O . LEU A 1 89 ? 7.617 -7.036 -18.464 1.00 86.75 89 LEU A O 1
ATOM 689 N N . VAL A 1 90 ? 9.140 -5.988 -19.749 1.00 86.12 90 VAL A N 1
ATOM 690 C CA . VAL A 1 90 ? 9.419 -4.895 -18.802 1.00 86.12 90 VAL A CA 1
ATOM 691 C C . VAL A 1 90 ? 8.179 -4.029 -18.595 1.00 86.12 90 VAL A C 1
ATOM 693 O O . VAL A 1 90 ? 7.853 -3.677 -17.461 1.00 86.12 90 VAL A O 1
ATOM 696 N N . LEU A 1 91 ? 7.440 -3.722 -19.663 1.00 87.19 91 LEU A N 1
ATOM 697 C CA . LEU A 1 91 ? 6.193 -2.962 -19.578 1.00 87.19 91 LEU A CA 1
ATOM 698 C C . LEU A 1 91 ? 5.097 -3.727 -18.839 1.00 87.19 91 LEU A C 1
ATOM 700 O O . LEU A 1 91 ? 4.401 -3.125 -18.027 1.00 87.19 91 LEU A O 1
ATOM 704 N N . ILE A 1 92 ? 4.982 -5.043 -19.040 1.00 90.06 92 ILE A N 1
ATOM 705 C CA . ILE A 1 92 ? 4.063 -5.894 -18.269 1.00 90.06 92 ILE A CA 1
ATOM 706 C C . ILE A 1 92 ? 4.417 -5.857 -16.777 1.00 90.06 92 ILE A C 1
ATOM 708 O O . ILE A 1 92 ? 3.535 -5.624 -15.950 1.00 90.06 92 ILE A O 1
ATOM 712 N N . ASN A 1 93 ? 5.693 -6.027 -16.416 1.00 89.75 93 ASN A N 1
ATOM 713 C CA . ASN A 1 93 ? 6.109 -5.958 -15.013 1.00 89.75 93 ASN A CA 1
ATOM 714 C C . ASN A 1 93 ? 5.864 -4.560 -14.413 1.00 89.75 93 ASN A C 1
ATOM 716 O O . ASN A 1 93 ? 5.343 -4.416 -13.309 1.00 89.75 93 ASN A O 1
ATOM 720 N N . THR A 1 94 ? 6.163 -3.514 -15.186 1.00 87.31 94 THR A N 1
ATOM 721 C CA . THR A 1 94 ? 5.878 -2.122 -14.816 1.00 87.31 94 THR A CA 1
ATOM 722 C C . THR A 1 94 ? 4.386 -1.915 -14.579 1.00 87.31 94 THR A C 1
ATOM 724 O O . THR A 1 94 ? 4.010 -1.322 -13.576 1.00 87.31 94 THR A O 1
ATOM 727 N N . PHE A 1 95 ? 3.520 -2.443 -15.444 1.00 89.44 95 PHE A N 1
ATOM 728 C CA . PHE A 1 95 ? 2.074 -2.353 -15.272 1.00 89.44 95 PHE A CA 1
ATOM 729 C C . PHE A 1 95 ? 1.617 -3.002 -13.970 1.00 89.44 95 PHE A C 1
ATOM 731 O O . PHE A 1 95 ? 0.860 -2.374 -13.240 1.00 89.44 95 PHE A O 1
ATOM 738 N N . PHE A 1 96 ? 2.098 -4.202 -13.633 1.00 90.62 96 PHE A N 1
ATOM 739 C CA . PHE A 1 96 ? 1.751 -4.833 -12.357 1.00 90.62 96 PHE A CA 1
ATOM 740 C C . PHE A 1 96 ? 2.220 -4.002 -11.158 1.00 90.62 96 PHE A C 1
ATOM 742 O O . PHE A 1 96 ? 1.420 -3.749 -10.259 1.00 90.62 96 PHE A O 1
ATOM 749 N N . ALA A 1 97 ? 3.450 -3.481 -11.183 1.00 84.94 97 ALA A N 1
ATOM 750 C CA . ALA A 1 97 ? 3.956 -2.598 -10.130 1.00 84.94 97 ALA A CA 1
ATOM 751 C C . ALA A 1 97 ? 3.107 -1.318 -9.961 1.00 84.94 97 ALA A C 1
ATOM 753 O O . ALA A 1 97 ? 2.909 -0.841 -8.847 1.00 84.94 97 ALA A O 1
ATOM 754 N N . GLN A 1 98 ? 2.575 -0.764 -11.055 1.00 84.06 98 GLN A N 1
ATOM 755 C CA . GLN A 1 98 ? 1.673 0.397 -11.026 1.00 84.06 98 GLN A CA 1
ATOM 756 C C . GLN A 1 98 ? 0.261 0.019 -10.560 1.00 84.06 98 GLN A C 1
ATOM 758 O O . GLN A 1 98 ? -0.381 0.767 -9.820 1.00 84.06 98 GLN A O 1
ATOM 763 N N . PHE A 1 99 ? -0.231 -1.135 -10.998 1.00 86.94 99 PHE A N 1
ATOM 764 C CA . PHE A 1 99 ? -1.584 -1.604 -10.734 1.00 86.94 99 PHE A CA 1
ATOM 765 C C . PHE A 1 99 ? -1.766 -2.022 -9.272 1.00 86.94 99 PHE A C 1
ATOM 767 O O . PHE A 1 99 ? -2.808 -1.745 -8.683 1.00 86.94 99 PHE A O 1
ATOM 774 N N . GLU A 1 100 ? -0.729 -2.594 -8.653 1.00 88.50 100 GLU A N 1
ATOM 775 C CA . GLU A 1 100 ? -0.642 -2.839 -7.208 1.00 88.50 100 GLU A CA 1
ATOM 776 C C . GLU A 1 100 ? -1.022 -1.592 -6.394 1.00 88.50 100 GLU A C 1
ATOM 778 O O . GLU A 1 100 ? -1.882 -1.649 -5.508 1.00 88.50 100 GLU A O 1
ATOM 783 N N . LEU A 1 101 ? -0.433 -0.443 -6.741 1.00 85.44 101 LEU A N 1
ATOM 784 C CA . LEU A 1 101 ? -0.643 0.814 -6.024 1.00 85.44 101 LEU A CA 1
ATOM 785 C C . LEU A 1 101 ? -2.092 1.299 -6.097 1.00 85.44 101 LEU A C 1
ATOM 787 O O . LEU A 1 101 ? -2.558 1.942 -5.158 1.00 85.44 101 LEU A O 1
ATOM 791 N N . VAL A 1 102 ? -2.837 0.966 -7.158 1.00 87.88 102 VAL A N 1
ATOM 792 C CA . VAL A 1 102 ? -4.272 1.286 -7.243 1.00 87.88 102 VAL A CA 1
ATOM 793 C C . VAL A 1 102 ? -5.027 0.596 -6.109 1.00 87.88 102 VAL A C 1
ATOM 795 O O . VAL A 1 102 ? -5.743 1.257 -5.358 1.00 87.88 102 VAL A O 1
ATOM 798 N N . PHE A 1 103 ? -4.838 -0.714 -5.928 1.00 90.12 103 PHE A N 1
ATOM 799 C CA . PHE A 1 103 ? -5.504 -1.459 -4.852 1.00 90.12 103 PHE A CA 1
ATOM 800 C C . PHE A 1 103 ? -5.047 -1.005 -3.474 1.00 90.12 103 PHE A C 1
ATOM 802 O O . PHE A 1 103 ? -5.873 -0.893 -2.566 1.00 90.12 103 PHE A O 1
ATOM 809 N N . PHE A 1 104 ? -3.764 -0.681 -3.330 1.00 86.75 104 PHE A N 1
ATOM 810 C CA . PHE A 1 104 ? -3.226 -0.153 -2.085 1.00 86.75 104 PHE A CA 1
ATOM 811 C C . PHE A 1 104 ? -3.870 1.190 -1.702 1.00 86.75 104 PHE A C 1
ATOM 813 O O . PHE A 1 104 ? -4.327 1.365 -0.569 1.00 86.75 104 PHE A O 1
ATOM 820 N N . LEU A 1 105 ? -4.007 2.116 -2.658 1.00 86.44 105 LEU A N 1
ATOM 821 C CA . LEU A 1 105 ? -4.694 3.397 -2.463 1.00 86.44 105 LEU A CA 1
ATOM 822 C C . LEU A 1 105 ? -6.185 3.204 -2.158 1.00 86.44 105 LEU A C 1
ATOM 824 O O . LEU A 1 105 ? -6.712 3.819 -1.233 1.00 86.44 105 LEU A O 1
ATOM 828 N N . VAL A 1 106 ? -6.880 2.310 -2.860 1.00 89.31 106 VAL A N 1
ATOM 829 C CA . VAL A 1 106 ? -8.286 2.013 -2.537 1.00 89.31 106 VAL A CA 1
ATOM 830 C C . VAL A 1 106 ? -8.394 1.396 -1.132 1.00 89.31 106 VAL A C 1
ATOM 832 O O . VAL A 1 106 ? -9.292 1.756 -0.371 1.00 89.31 106 VAL A O 1
ATOM 835 N N . GLY A 1 107 ? -7.456 0.540 -0.717 1.00 89.50 107 GLY A N 1
ATOM 836 C CA . GLY A 1 107 ? -7.390 0.008 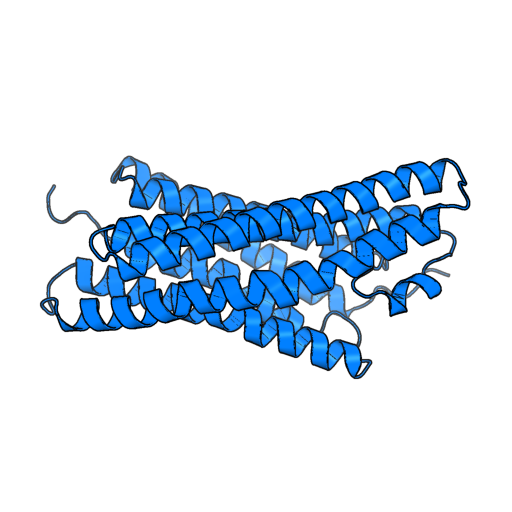0.649 1.00 89.50 107 GLY A CA 1
ATOM 837 C C . GLY A 1 107 ? -7.249 1.116 1.698 1.00 89.50 107 GLY A C 1
ATOM 838 O O . GLY A 1 107 ? -8.003 1.162 2.672 1.00 89.50 107 GLY A O 1
ATOM 839 N N . PHE A 1 108 ? -6.365 2.083 1.455 1.00 83.81 108 PHE A N 1
ATOM 840 C CA . PHE A 1 108 ? -6.220 3.277 2.290 1.00 83.81 108 PHE A CA 1
ATOM 841 C C . PHE A 1 108 ? -7.488 4.131 2.373 1.00 83.81 108 PHE A C 1
ATOM 843 O O . PHE A 1 108 ? -7.813 4.648 3.446 1.00 83.81 108 PHE A O 1
ATOM 850 N N . TYR A 1 109 ? -8.234 4.255 1.276 1.00 86.25 109 TYR A N 1
ATOM 851 C CA . TYR A 1 109 ? -9.535 4.920 1.288 1.00 86.25 109 TYR A CA 1
ATOM 852 C C . TYR A 1 109 ? -10.510 4.210 2.237 1.00 86.25 109 TYR A C 1
ATOM 854 O O . TYR A 1 109 ? -11.141 4.855 3.077 1.00 86.25 109 TYR A O 1
ATOM 862 N N . PHE A 1 110 ? -10.583 2.877 2.187 1.00 89.31 110 PHE A N 1
ATOM 863 C CA . PHE A 1 110 ? -11.417 2.110 3.116 1.00 89.31 110 PHE A CA 1
ATOM 864 C C . PHE A 1 110 ? -10.935 2.208 4.571 1.00 89.31 110 PHE A C 1
ATOM 866 O O . PHE A 1 110 ? -11.773 2.219 5.472 1.00 89.31 110 PHE A O 1
ATOM 873 N N . MET A 1 111 ? -9.630 2.367 4.820 1.00 84.75 111 MET A N 1
ATOM 874 C CA . MET A 1 111 ? -9.103 2.672 6.159 1.00 84.75 111 MET A CA 1
ATOM 875 C C . MET A 1 111 ? -9.598 4.032 6.671 1.00 84.75 111 MET A C 1
ATOM 877 O O . MET A 1 111 ? -9.991 4.152 7.833 1.00 84.75 111 MET A O 1
ATOM 881 N N . PHE A 1 112 ? -9.618 5.053 5.811 1.00 83.56 112 PHE A N 1
ATOM 882 C CA . PHE A 1 112 ? -10.172 6.365 6.149 1.00 83.56 112 PHE A CA 1
ATOM 883 C C . PHE A 1 112 ? -11.669 6.276 6.480 1.00 83.56 112 PHE A C 1
ATOM 885 O O . PHE A 1 112 ? -12.087 6.740 7.542 1.00 83.56 112 PHE A O 1
ATOM 892 N N . VAL A 1 113 ? -12.462 5.609 5.633 1.00 87.06 113 VAL A N 1
ATOM 893 C CA . VAL A 1 113 ? -13.899 5.380 5.879 1.00 87.06 113 VAL A CA 1
ATOM 894 C C . VAL A 1 113 ? -14.115 4.627 7.193 1.00 87.06 113 VAL A C 1
ATOM 896 O O . VAL A 1 113 ? -14.971 4.991 7.996 1.00 87.06 113 VAL A O 1
ATOM 899 N N . PHE A 1 114 ? -13.317 3.592 7.450 1.00 87.25 114 PHE A N 1
ATOM 900 C CA . PHE A 1 114 ? -13.364 2.838 8.698 1.00 87.25 114 PHE A CA 1
ATOM 901 C C . PHE A 1 114 ? -13.084 3.729 9.914 1.00 87.25 114 PHE A C 1
ATOM 903 O O . PHE A 1 114 ? -13.826 3.671 10.893 1.00 87.25 114 PHE A O 1
ATOM 910 N N . ALA A 1 115 ? -12.068 4.586 9.851 1.00 81.69 115 ALA A N 1
ATOM 911 C CA . ALA A 1 115 ? -11.753 5.497 10.942 1.00 81.69 115 ALA A CA 1
ATOM 912 C C . ALA A 1 115 ? -12.883 6.502 11.215 1.00 81.69 115 ALA A C 1
ATOM 914 O O . ALA A 1 115 ? -13.212 6.734 12.378 1.00 81.69 115 ALA A O 1
ATOM 915 N N . GLN A 1 116 ? -13.523 7.042 10.171 1.00 82.00 116 GLN A N 1
ATOM 916 C CA . GLN A 1 116 ? -14.701 7.904 10.332 1.00 82.00 116 GLN A CA 1
ATOM 917 C C . GLN A 1 116 ? -15.851 7.172 11.034 1.00 82.00 116 GLN A C 1
ATOM 919 O O . GLN A 1 116 ? -16.463 7.722 11.946 1.00 82.00 116 GLN A O 1
ATOM 924 N N . LEU A 1 117 ? -16.098 5.906 10.678 1.00 84.25 117 LEU A N 1
ATOM 925 C CA . LEU A 1 117 ? -17.124 5.086 11.330 1.00 84.25 117 LEU A CA 1
ATOM 926 C C . LEU A 1 117 ? -16.830 4.823 12.815 1.00 84.25 117 LEU A C 1
ATOM 928 O O . LEU A 1 117 ? -17.766 4.692 13.598 1.00 84.25 117 LEU A O 1
ATOM 932 N N . VAL A 1 118 ? -15.555 4.722 13.209 1.00 81.50 118 VAL A N 1
ATOM 933 C CA . VAL A 1 118 ? -15.169 4.465 14.608 1.00 81.50 118 VAL A CA 1
ATOM 934 C C . VAL A 1 118 ? -15.234 5.727 15.474 1.00 81.50 118 VAL A C 1
ATOM 936 O O . VAL A 1 118 ? -15.622 5.631 16.637 1.00 81.50 118 VAL A O 1
ATOM 939 N N . PHE A 1 119 ? -14.868 6.896 14.940 1.00 74.94 119 PHE A N 1
ATOM 940 C CA . PHE A 1 119 ? -14.841 8.151 15.709 1.00 74.94 119 PHE A CA 1
ATOM 941 C C . PHE A 1 119 ? -16.114 9.004 15.599 1.00 74.94 119 PHE A C 1
ATOM 943 O O . PHE A 1 119 ? -16.344 9.842 16.469 1.00 74.94 119 PHE A O 1
ATOM 950 N N . GLY A 1 120 ? -16.952 8.773 14.587 1.00 66.19 120 GLY A N 1
ATOM 951 C CA . GLY A 1 120 ? -18.176 9.536 14.335 1.00 66.19 120 GLY A CA 1
ATOM 952 C C . GLY A 1 120 ? -17.931 10.905 13.682 1.00 66.19 120 GLY A C 1
ATOM 953 O O . GLY A 1 120 ? -16.911 11.554 13.896 1.00 66.19 120 GLY A O 1
ATOM 954 N N . ASP A 1 121 ? -18.902 11.374 12.895 1.00 55.12 121 ASP A N 1
ATOM 955 C CA . ASP A 1 121 ? -18.824 12.600 12.073 1.00 55.12 121 ASP A CA 1
ATOM 956 C C . ASP A 1 121 ? -18.970 13.931 12.851 1.00 55.12 121 ASP A C 1
ATOM 958 O O . ASP A 1 121 ? -19.113 14.999 12.250 1.00 55.12 121 ASP A O 1
ATOM 962 N N . ALA A 1 122 ? -18.959 13.906 14.187 1.00 49.34 122 ALA A N 1
ATOM 963 C CA . ALA A 1 122 ? -19.458 15.005 15.023 1.00 49.34 122 ALA A CA 1
ATOM 964 C C . ALA A 1 122 ? -18.532 16.236 15.151 1.00 49.34 122 ALA A C 1
ATOM 966 O O . ALA A 1 122 ? -18.931 17.235 15.744 1.00 49.34 122 ALA A O 1
ATOM 967 N N . ASN A 1 123 ? -17.320 16.222 14.586 1.00 51.50 123 ASN A N 1
ATOM 968 C CA . ASN A 1 123 ? -16.417 17.377 14.638 1.00 51.50 123 ASN A CA 1
ATOM 969 C C . ASN A 1 123 ? -16.366 18.091 13.277 1.00 51.50 123 ASN A C 1
ATOM 971 O O . ASN A 1 123 ? -15.749 17.600 12.334 1.00 51.50 123 ASN A O 1
ATOM 975 N N . ALA A 1 124 ? -16.932 19.297 13.176 1.00 40.09 124 ALA A N 1
ATOM 976 C CA . ALA A 1 124 ? -16.876 20.128 11.962 1.00 40.09 124 ALA A CA 1
ATOM 977 C C . ALA A 1 124 ? -15.446 20.334 11.383 1.00 40.09 124 ALA A C 1
ATOM 979 O O . ALA A 1 124 ? -15.285 20.271 10.160 1.00 40.09 124 ALA A O 1
ATOM 980 N N . PRO A 1 125 ? -14.372 20.462 12.198 1.00 47.72 125 PRO A N 1
ATOM 981 C CA . PRO A 1 125 ? -12.993 20.461 11.691 1.00 47.72 125 PRO A CA 1
ATOM 982 C C . PRO A 1 125 ? -12.553 19.115 11.082 1.00 47.72 125 PRO A C 1
ATOM 984 O O . PRO A 1 125 ? -11.753 19.091 10.146 1.00 47.72 125 PRO A O 1
ATOM 987 N N . GLN A 1 126 ? -13.082 17.988 11.577 1.00 57.03 126 GLN A N 1
ATOM 988 C CA . GLN A 1 126 ? -12.849 16.657 11.000 1.00 57.03 126 GLN A CA 1
ATOM 989 C C . GLN A 1 126 ? -13.646 16.452 9.706 1.00 57.03 126 GLN A C 1
ATOM 991 O O . GLN A 1 126 ? -13.162 15.747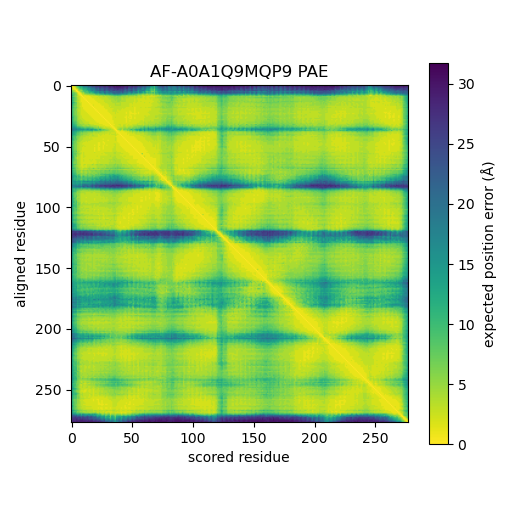 8.828 1.00 57.03 126 GLN A O 1
ATOM 996 N N . GLN A 1 127 ? -14.794 17.114 9.526 1.00 59.62 127 GLN A N 1
ATOM 997 C CA . GLN A 1 127 ? -15.550 17.059 8.268 1.00 59.62 127 GLN A CA 1
ATOM 998 C C . GLN A 1 127 ? -14.840 17.787 7.118 1.00 59.62 127 GLN A C 1
ATOM 1000 O O . GLN A 1 127 ? -14.743 17.239 6.021 1.00 59.62 127 GLN A O 1
ATOM 1005 N N . ILE A 1 128 ? -14.302 18.994 7.346 1.00 57.34 128 ILE A N 1
ATOM 1006 C CA . ILE A 1 128 ? -13.553 19.736 6.309 1.00 57.34 128 ILE A CA 1
ATOM 1007 C C . ILE A 1 128 ? -12.268 18.985 5.942 1.00 57.34 128 ILE A C 1
ATOM 1009 O O . ILE A 1 128 ? -11.987 18.759 4.764 1.00 57.34 128 ILE A O 1
ATOM 1013 N N . ARG A 1 129 ? -11.524 18.521 6.953 1.00 70.12 129 ARG A N 1
ATOM 1014 C CA . ARG A 1 129 ? -10.342 17.675 6.754 1.00 70.12 129 ARG A CA 1
ATOM 1015 C C . ARG A 1 129 ? -10.694 16.365 6.052 1.00 70.12 129 ARG A C 1
ATOM 1017 O O . ARG A 1 129 ? -9.960 15.940 5.170 1.00 70.12 129 ARG A O 1
ATOM 1024 N N . GLY A 1 130 ? -11.822 15.754 6.405 1.00 71.25 130 GLY A N 1
ATOM 1025 C CA . GLY A 1 130 ? -12.298 14.512 5.809 1.00 71.25 130 GLY A CA 1
ATOM 1026 C C . GLY A 1 130 ? -12.649 14.657 4.329 1.00 71.25 130 GLY A C 1
ATOM 1027 O O . GLY A 1 130 ? -12.293 13.792 3.534 1.00 71.25 130 GLY A O 1
ATOM 1028 N N . LYS A 1 131 ? -13.259 15.782 3.931 1.00 77.62 131 LYS A N 1
ATOM 1029 C CA . LYS A 1 131 ? -13.500 16.103 2.514 1.00 77.62 131 LYS A CA 1
ATOM 1030 C C . LYS A 1 131 ? -12.194 16.268 1.739 1.00 77.62 131 LYS A C 1
ATOM 1032 O O . LYS A 1 131 ? -12.057 15.673 0.677 1.00 77.62 131 LYS A O 1
ATOM 1037 N N . LEU A 1 132 ? -11.231 17.022 2.276 1.00 79.44 132 LEU A N 1
ATOM 1038 C CA . LEU A 1 132 ? -9.922 17.204 1.638 1.00 79.44 132 LEU A CA 1
ATOM 1039 C C . LEU A 1 132 ? -9.185 15.868 1.470 1.00 79.44 132 LEU A C 1
ATOM 1041 O O . LEU A 1 132 ? -8.709 15.558 0.385 1.00 79.44 132 LEU A O 1
ATOM 1045 N N . VAL A 1 133 ? -9.132 15.064 2.532 1.00 78.00 133 VAL A N 1
ATOM 1046 C CA . VAL A 1 133 ? -8.499 13.738 2.539 1.00 78.00 133 VAL A CA 1
ATOM 1047 C C . VAL A 1 133 ? -9.142 12.809 1.506 1.00 78.00 133 VAL A C 1
ATOM 1049 O O . VAL A 1 133 ? -8.426 12.157 0.750 1.00 78.00 133 VAL A O 1
ATOM 1052 N N . LYS A 1 134 ? -10.479 12.799 1.422 1.00 81.31 134 LYS A N 1
ATOM 1053 C CA . LYS A 1 134 ? -11.230 12.039 0.415 1.00 81.31 134 LYS A CA 1
ATOM 1054 C C . LYS A 1 134 ? -10.899 12.480 -1.016 1.00 81.31 134 LYS A C 1
ATOM 1056 O O . LYS A 1 134 ? -10.619 11.634 -1.855 1.00 81.31 134 LYS A O 1
ATOM 1061 N N . ILE A 1 135 ? -10.882 13.786 -1.279 1.00 83.88 135 ILE A N 1
ATOM 1062 C CA . ILE A 1 135 ? -10.553 14.322 -2.608 1.00 83.88 135 ILE A CA 1
ATOM 1063 C C . ILE A 1 135 ? -9.118 13.953 -2.997 1.00 83.88 135 ILE A C 1
ATOM 1065 O O . ILE A 1 135 ? -8.884 13.503 -4.113 1.00 83.88 135 ILE A O 1
ATOM 1069 N N . LEU A 1 136 ? -8.158 14.094 -2.076 1.00 83.06 136 LEU A N 1
ATOM 1070 C CA . LEU A 1 136 ? -6.757 13.759 -2.342 1.00 83.06 136 LEU A CA 1
ATOM 1071 C C . LEU A 1 136 ? -6.593 12.294 -2.753 1.00 83.06 136 LEU A C 1
ATOM 1073 O O . LEU A 1 136 ? -5.925 12.021 -3.744 1.00 83.06 136 LEU A O 1
ATOM 1077 N N . ILE A 1 137 ? -7.222 11.353 -2.046 1.00 80.62 137 ILE A N 1
ATOM 1078 C CA . ILE A 1 137 ? -7.089 9.933 -2.393 1.00 80.62 137 ILE A CA 1
ATOM 1079 C C . ILE A 1 137 ? -7.838 9.549 -3.668 1.00 80.62 137 ILE A C 1
ATOM 1081 O O . ILE A 1 137 ? -7.336 8.733 -4.433 1.00 80.62 137 ILE A O 1
ATOM 1085 N N . GLU A 1 138 ? -8.983 10.171 -3.951 1.00 84.56 138 GLU A N 1
ATOM 1086 C CA . GLU A 1 138 ? -9.678 9.998 -5.231 1.00 84.56 138 GLU A CA 1
ATOM 1087 C C . GLU A 1 138 ? -8.807 10.483 -6.398 1.00 84.56 138 GLU A C 1
ATOM 1089 O O . GLU A 1 138 ? -8.635 9.755 -7.376 1.00 84.56 138 GLU A O 1
ATOM 1094 N N . ILE A 1 139 ? -8.168 11.653 -6.268 1.00 85.44 139 ILE A N 1
ATOM 1095 C CA . ILE A 1 139 ? -7.201 12.154 -7.257 1.00 85.44 139 ILE A CA 1
ATOM 1096 C C . ILE A 1 139 ? -6.014 11.188 -7.388 1.00 85.44 139 ILE A C 1
ATOM 1098 O O . ILE A 1 139 ? -5.600 10.895 -8.508 1.00 85.44 139 ILE A O 1
ATOM 1102 N N . ALA A 1 140 ? -5.495 10.652 -6.276 1.00 83.81 140 ALA A N 1
ATOM 1103 C CA . ALA A 1 140 ? -4.411 9.664 -6.290 1.00 83.81 140 ALA A CA 1
ATOM 1104 C C . ALA A 1 140 ? -4.783 8.435 -7.126 1.00 83.81 140 ALA A C 1
ATOM 1106 O O . ALA A 1 140 ? -4.022 8.021 -7.996 1.00 83.81 140 ALA A O 1
ATOM 1107 N N . ILE A 1 141 ? -5.971 7.876 -6.878 1.00 85.94 141 ILE A N 1
ATOM 1108 C CA . ILE A 1 141 ? -6.482 6.692 -7.573 1.00 85.94 141 ILE A CA 1
ATOM 1109 C C . ILE A 1 141 ? -6.640 6.986 -9.066 1.00 85.94 141 ILE A C 1
ATOM 1111 O O . ILE A 1 141 ? -6.234 6.166 -9.889 1.00 85.94 141 ILE A O 1
ATOM 1115 N N . VAL A 1 142 ? -7.188 8.151 -9.429 1.00 87.69 142 VAL A N 1
ATOM 1116 C CA . VAL A 1 142 ? -7.362 8.557 -10.834 1.00 87.69 142 VAL A CA 1
ATOM 1117 C C . VAL A 1 142 ? -6.015 8.684 -11.539 1.00 87.69 142 VAL A C 1
ATOM 1119 O O . VAL A 1 142 ? -5.838 8.115 -12.614 1.00 87.69 142 VAL A O 1
ATOM 1122 N N . LEU A 1 143 ? -5.050 9.379 -10.936 1.00 86.00 143 LEU A N 1
ATOM 1123 C CA . LEU A 1 143 ? -3.719 9.551 -11.521 1.00 86.00 143 LEU A CA 1
ATOM 1124 C C . LEU A 1 143 ? -2.963 8.223 -11.629 1.00 86.00 143 LEU A C 1
ATOM 1126 O O . LEU A 1 143 ? -2.344 7.961 -12.658 1.00 86.00 143 LEU A O 1
ATOM 1130 N N . GLN A 1 144 ? -3.064 7.354 -10.623 1.00 86.31 144 GLN A N 1
ATOM 1131 C CA . GLN A 1 144 ? -2.434 6.033 -10.647 1.00 86.31 144 GLN A CA 1
ATOM 1132 C C . GLN A 1 144 ? -3.069 5.108 -11.694 1.00 86.31 144 GLN A C 1
ATOM 1134 O O . GLN A 1 144 ? -2.378 4.353 -12.382 1.00 86.31 144 GLN A O 1
ATOM 1139 N N . SER A 1 145 ? -4.390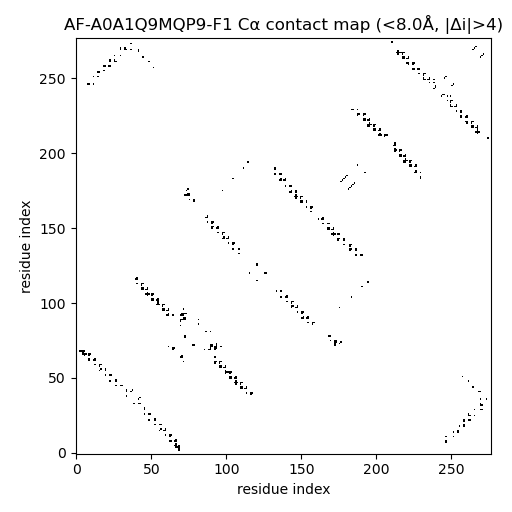 5.196 -11.858 1.00 87.50 145 SER A N 1
ATOM 1140 C CA . SER A 1 145 ? -5.115 4.474 -12.906 1.00 87.50 145 SER A CA 1
ATOM 1141 C C . SER A 1 145 ? -4.712 4.980 -14.287 1.00 87.50 145 SER A C 1
ATOM 1143 O O . SER A 1 145 ? -4.459 4.176 -15.178 1.00 87.50 145 SER A O 1
ATOM 1145 N N . LEU A 1 146 ? -4.576 6.300 -14.458 1.00 87.12 146 LEU A N 1
ATOM 1146 C CA . LEU A 1 146 ? -4.093 6.901 -15.698 1.00 87.12 146 LEU A CA 1
ATOM 1147 C C . LEU A 1 146 ? -2.666 6.441 -16.024 1.00 87.12 146 LEU A C 1
ATOM 1149 O O . LEU A 1 146 ? -2.420 6.027 -17.152 1.00 87.12 146 LEU A O 1
ATOM 1153 N N . ALA A 1 147 ? -1.750 6.442 -15.051 1.00 84.31 147 ALA A N 1
ATOM 1154 C CA . ALA A 1 147 ? -0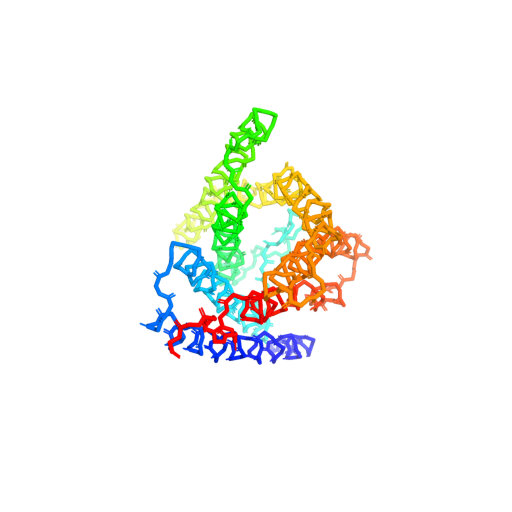.393 5.924 -15.234 1.00 84.31 147 ALA A CA 1
ATOM 1155 C C . ALA A 1 147 ? -0.405 4.448 -15.667 1.00 84.31 147 ALA A C 1
ATOM 1157 O O . ALA A 1 147 ? 0.253 4.082 -16.639 1.00 84.31 147 ALA A O 1
ATOM 1158 N N . SER A 1 148 ? -1.223 3.618 -15.013 1.00 86.50 148 SER A N 1
ATOM 1159 C CA . SER A 1 148 ? -1.385 2.201 -15.365 1.00 86.50 148 SER A CA 1
ATOM 1160 C C . SER A 1 148 ? -1.940 2.023 -16.784 1.00 86.50 148 SER A C 1
ATOM 1162 O O . SER A 1 148 ? -1.444 1.189 -17.538 1.00 86.50 148 SER A O 1
ATOM 1164 N N . ILE A 1 149 ? -2.925 2.834 -17.189 1.00 88.12 149 ILE A N 1
ATOM 116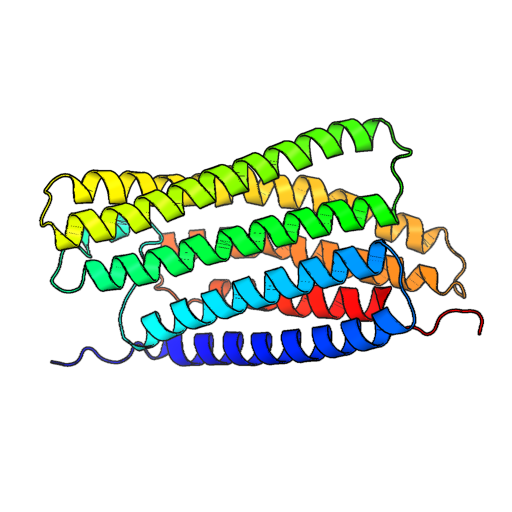5 C CA . ILE A 1 149 ? -3.486 2.827 -18.550 1.00 88.12 149 ILE A CA 1
ATOM 1166 C C . ILE A 1 149 ? -2.437 3.257 -19.577 1.00 88.12 149 ILE A C 1
ATOM 1168 O O . ILE A 1 149 ? -2.341 2.631 -20.628 1.00 88.12 149 ILE A O 1
ATOM 1172 N N . LEU A 1 150 ? -1.628 4.281 -19.287 1.00 88.25 150 LEU A N 1
ATOM 1173 C CA . LEU A 1 150 ? -0.554 4.732 -20.177 1.00 88.25 150 LEU A CA 1
ATOM 1174 C C . LEU A 1 150 ? 0.512 3.647 -20.377 1.00 88.25 150 LEU A C 1
ATOM 1176 O O . LEU A 1 150 ? 0.943 3.429 -21.507 1.00 88.25 150 LEU A O 1
ATOM 1180 N N . VAL A 1 151 ? 0.884 2.919 -19.318 1.00 86.31 151 VAL A N 1
ATOM 1181 C CA . VAL A 1 151 ? 1.790 1.759 -19.420 1.00 86.31 151 VAL A CA 1
ATOM 1182 C C . VAL A 1 151 ? 1.126 0.597 -20.171 1.00 86.31 151 VAL A C 1
ATOM 1184 O O . VAL A 1 151 ? 1.758 -0.048 -21.000 1.00 86.31 151 VAL A O 1
ATOM 1187 N N . GLY A 1 152 ? -0.167 0.344 -19.950 1.00 87.69 152 GLY A N 1
ATOM 1188 C CA . GLY A 1 152 ? -0.947 -0.615 -20.743 1.00 87.69 152 GLY A CA 1
ATOM 1189 C C . GLY A 1 152 ? -0.947 -0.275 -22.234 1.00 87.69 152 GLY A C 1
ATOM 1190 O O . GLY A 1 152 ? -0.722 -1.131 -23.087 1.00 87.69 152 GLY A O 1
ATOM 1191 N N . TYR A 1 153 ? -1.143 1.001 -22.554 1.00 88.69 153 TYR A N 1
ATOM 1192 C CA . TYR A 1 153 ? -1.153 1.497 -23.922 1.00 88.69 153 TYR A CA 1
ATOM 1193 C C . TYR A 1 153 ? 0.235 1.449 -24.572 1.00 88.69 153 TYR A C 1
ATOM 1195 O O . TYR A 1 153 ? 0.344 1.105 -25.750 1.00 88.69 153 TYR A O 1
ATOM 1203 N N . SER A 1 154 ? 1.311 1.708 -23.820 1.00 86.88 154 SER A N 1
ATOM 1204 C CA . SER A 1 154 ? 2.672 1.597 -24.354 1.00 86.88 154 SER A CA 1
ATOM 1205 C C . SER A 1 154 ? 3.029 0.165 -24.766 1.00 86.88 154 SER A C 1
ATOM 1207 O O . SER A 1 154 ? 3.778 0.002 -25.724 1.00 86.88 154 SER A O 1
ATOM 1209 N N . MET A 1 155 ? 2.438 -0.872 -24.156 1.00 86.31 155 MET A N 1
ATOM 1210 C CA . MET A 1 155 ? 2.591 -2.259 -24.633 1.00 86.31 155 MET A CA 1
ATOM 1211 C C . MET A 1 155 ? 2.011 -2.453 -26.038 1.00 86.31 155 MET A C 1
ATOM 1213 O O . MET A 1 155 ? 2.634 -3.096 -26.879 1.00 86.31 155 MET A O 1
ATOM 1217 N N . ILE A 1 156 ? 0.831 -1.882 -26.307 1.00 87.31 156 ILE A N 1
ATOM 1218 C CA . ILE A 1 156 ? 0.180 -1.963 -27.625 1.00 87.31 156 ILE A CA 1
ATOM 1219 C C . ILE A 1 156 ? 1.053 -1.265 -28.671 1.00 87.31 156 ILE A C 1
ATOM 1221 O O . ILE A 1 156 ? 1.295 -1.811 -29.747 1.00 87.31 156 ILE A O 1
ATOM 1225 N N . LEU A 1 157 ? 1.583 -0.087 -28.330 1.00 87.25 157 LEU A N 1
ATOM 1226 C CA . LEU A 1 157 ? 2.514 0.648 -29.185 1.00 87.25 157 LEU A CA 1
ATOM 1227 C C . LEU A 1 157 ? 3.825 -0.115 -29.419 1.00 87.25 157 LEU A C 1
ATOM 1229 O O . LEU A 1 157 ? 4.359 -0.043 -30.525 1.00 87.25 157 LEU A O 1
ATOM 1233 N N . ALA A 1 158 ? 4.314 -0.860 -28.421 1.00 84.00 158 ALA A N 1
ATOM 1234 C CA . ALA A 1 158 ? 5.535 -1.664 -28.523 1.00 84.00 158 ALA A CA 1
ATOM 1235 C C . ALA A 1 158 ? 5.363 -2.784 -29.544 1.00 84.00 158 ALA A C 1
ATOM 1237 O O . ALA A 1 158 ? 6.196 -2.958 -30.427 1.00 84.00 158 ALA A O 1
ATOM 1238 N N . ILE A 1 159 ? 4.243 -3.504 -29.448 1.00 85.19 159 ILE A N 1
ATOM 1239 C CA . ILE A 1 159 ? 3.887 -4.588 -30.368 1.00 85.19 159 ILE A CA 1
ATOM 1240 C C . ILE A 1 159 ? 3.695 -4.043 -31.790 1.00 85.19 159 ILE A C 1
ATOM 1242 O O . ILE A 1 159 ? 4.077 -4.694 -32.757 1.00 85.19 159 ILE A O 1
ATOM 1246 N N . ALA A 1 160 ? 3.138 -2.836 -31.917 1.00 85.88 160 ALA A N 1
ATOM 1247 C CA . ALA A 1 160 ? 2.939 -2.165 -33.198 1.00 85.88 160 ALA A CA 1
ATOM 1248 C C . ALA A 1 160 ? 4.211 -1.508 -33.776 1.00 85.88 160 ALA A C 1
ATOM 1250 O O . ALA A 1 160 ? 4.162 -0.995 -34.892 1.00 85.88 160 ALA A O 1
ATOM 1251 N N . GLY A 1 161 ? 5.329 -1.480 -33.039 1.00 82.06 161 GLY A N 1
ATOM 1252 C CA . GLY A 1 161 ? 6.573 -0.836 -33.477 1.00 82.06 161 GLY A CA 1
ATOM 1253 C C . GLY A 1 161 ? 6.483 0.691 -33.602 1.00 82.06 161 GLY A C 1
ATOM 1254 O O . GLY A 1 161 ? 7.168 1.282 -34.435 1.00 82.06 161 GLY A O 1
ATOM 1255 N N . SER A 1 162 ? 5.617 1.346 -32.821 1.00 82.88 162 SER A N 1
ATOM 1256 C CA . SER A 1 162 ? 5.408 2.795 -32.919 1.00 82.88 162 SER A CA 1
ATOM 1257 C C . SER A 1 162 ? 6.550 3.592 -32.269 1.00 82.88 162 SER A C 1
ATOM 1259 O O . SER A 1 162 ? 6.858 3.354 -31.100 1.00 82.88 162 SER A O 1
ATOM 1261 N N . PRO A 1 163 ? 7.113 4.613 -32.945 1.00 75.75 163 PRO A N 1
ATOM 1262 C CA . PRO A 1 163 ? 8.212 5.424 -32.410 1.00 75.75 163 PRO A CA 1
ATOM 1263 C C . PRO A 1 163 ? 7.789 6.351 -31.258 1.00 75.75 163 PRO A C 1
ATOM 1265 O O . PRO A 1 163 ? 8.634 6.884 -30.548 1.00 75.75 163 PRO A O 1
ATOM 1268 N N . ILE A 1 164 ? 6.483 6.551 -31.039 1.00 81.00 164 ILE A N 1
ATOM 1269 C CA . ILE A 1 164 ? 5.955 7.423 -29.970 1.00 81.00 164 ILE A CA 1
ATOM 1270 C C . ILE A 1 164 ? 6.001 6.722 -28.597 1.00 81.00 164 ILE A C 1
ATOM 1272 O O . ILE A 1 164 ? 5.777 7.348 -27.561 1.00 81.00 164 ILE A O 1
ATOM 1276 N N . ILE A 1 165 ? 6.319 5.426 -28.565 1.00 79.50 165 ILE A N 1
ATOM 1277 C CA . ILE A 1 165 ? 6.319 4.615 -27.348 1.00 79.50 165 ILE A CA 1
ATOM 1278 C C . ILE A 1 165 ? 7.138 5.224 -26.203 1.00 79.50 165 ILE A C 1
ATOM 1280 O O . ILE A 1 165 ? 6.649 5.276 -25.075 1.00 79.50 165 ILE A O 1
ATOM 1284 N N . GLU A 1 166 ? 8.338 5.728 -26.485 1.00 72.38 166 GLU A N 1
ATOM 1285 C CA . GLU A 1 166 ? 9.244 6.271 -25.468 1.00 72.38 166 GLU A CA 1
ATOM 1286 C C . GLU A 1 166 ? 8.631 7.477 -24.747 1.00 72.38 166 GLU A C 1
ATOM 1288 O O . GLU A 1 166 ? 8.730 7.594 -23.526 1.00 72.38 166 GLU A O 1
ATOM 1293 N N . VAL A 1 167 ? 7.906 8.326 -25.485 1.00 75.25 167 VAL A N 1
ATOM 1294 C CA . VAL A 1 167 ? 7.206 9.499 -24.941 1.00 75.25 167 VAL A CA 1
ATOM 1295 C C . VAL A 1 167 ? 6.088 9.071 -23.988 1.00 75.25 167 VAL A C 1
ATOM 1297 O O . VAL A 1 167 ? 5.924 9.655 -22.917 1.00 75.25 167 VAL A O 1
ATOM 1300 N N . ILE A 1 168 ? 5.334 8.028 -24.341 1.00 79.12 168 ILE A N 1
ATOM 1301 C CA . ILE A 1 168 ? 4.236 7.516 -23.509 1.00 79.12 168 ILE A CA 1
ATOM 1302 C C . ILE A 1 168 ? 4.769 6.812 -22.255 1.00 79.12 168 ILE A C 1
ATOM 1304 O O . ILE A 1 168 ? 4.221 7.012 -21.169 1.00 79.12 168 ILE A O 1
ATOM 1308 N N . ILE A 1 169 ? 5.856 6.039 -22.374 1.00 75.31 169 ILE A N 1
ATOM 1309 C CA . ILE A 1 169 ? 6.535 5.415 -21.225 1.00 75.31 169 ILE A CA 1
ATOM 1310 C C . ILE A 1 169 ? 7.041 6.492 -20.265 1.00 75.31 169 ILE A C 1
ATOM 1312 O O . ILE A 1 169 ? 6.814 6.389 -19.060 1.00 75.31 169 ILE A O 1
ATOM 1316 N N . LEU A 1 170 ? 7.672 7.546 -20.789 1.00 74.50 170 LEU A N 1
ATOM 1317 C CA . LEU A 1 170 ? 8.173 8.664 -19.993 1.00 74.50 170 LEU A CA 1
ATOM 1318 C C . LEU A 1 170 ? 7.048 9.370 -19.229 1.00 74.50 170 LEU A C 1
ATOM 1320 O O . LEU A 1 170 ? 7.187 9.637 -18.033 1.00 74.50 170 LEU A O 1
ATOM 1324 N N . LEU A 1 171 ? 5.921 9.635 -19.894 1.00 73.94 171 LEU A N 1
ATOM 1325 C CA . LEU A 1 171 ? 4.741 10.230 -19.265 1.00 73.94 171 LEU A CA 1
ATOM 1326 C C . LEU A 1 171 ? 4.189 9.338 -18.145 1.00 73.94 171 LEU A C 1
ATOM 1328 O O . LEU A 1 171 ? 3.957 9.830 -17.042 1.00 73.94 171 LEU A O 1
ATOM 1332 N N . GLY A 1 172 ? 4.044 8.031 -18.385 1.00 71.94 172 GLY A N 1
ATOM 1333 C CA . GLY A 1 172 ? 3.586 7.078 -17.367 1.00 71.94 172 GLY A CA 1
ATOM 1334 C C . GLY A 1 172 ? 4.530 6.991 -16.163 1.00 71.94 172 GLY A C 1
ATOM 1335 O O . GLY A 1 172 ? 4.086 7.074 -15.017 1.00 71.94 172 GLY A O 1
ATOM 1336 N N . ALA A 1 173 ? 5.839 6.901 -16.409 1.00 69.31 173 ALA A N 1
ATOM 1337 C CA . ALA A 1 173 ? 6.859 6.804 -15.363 1.00 69.31 173 ALA A CA 1
ATOM 1338 C C . ALA A 1 173 ? 7.002 8.094 -14.535 1.00 69.31 173 ALA A C 1
ATOM 1340 O O . ALA A 1 173 ? 7.317 8.028 -13.349 1.00 69.31 173 ALA A O 1
ATOM 1341 N N . THR A 1 174 ? 6.741 9.265 -15.124 1.00 69.31 174 THR A N 1
ATOM 1342 C CA . THR A 1 174 ? 6.834 10.564 -14.427 1.00 69.31 174 THR A CA 1
ATOM 1343 C C . THR A 1 174 ? 5.653 10.809 -13.483 1.00 69.31 174 THR A C 1
ATOM 1345 O O . THR A 1 174 ? 5.800 11.484 -12.465 1.00 69.31 174 THR A O 1
ATOM 1348 N N . ILE A 1 175 ? 4.479 10.239 -13.777 1.00 68.12 175 ILE A N 1
ATOM 1349 C CA . ILE A 1 175 ? 3.290 10.370 -12.919 1.00 68.12 175 ILE A CA 1
ATOM 1350 C C . ILE A 1 175 ? 3.472 9.599 -11.601 1.00 68.12 175 ILE A C 1
ATOM 1352 O O . ILE A 1 175 ? 3.003 10.053 -10.556 1.00 68.12 175 ILE A O 1
ATOM 1356 N N . LEU A 1 176 ? 4.201 8.479 -11.620 1.00 67.25 176 LEU A N 1
ATOM 1357 C CA . LEU A 1 176 ? 4.360 7.590 -10.466 1.00 67.25 176 LEU A CA 1
ATOM 1358 C C . LEU A 1 176 ? 4.962 8.296 -9.222 1.00 67.25 176 LEU A C 1
ATOM 1360 O O . LEU A 1 176 ? 4.330 8.256 -8.162 1.00 67.25 176 LEU A O 1
ATOM 1364 N N . PRO A 1 177 ? 6.116 8.995 -9.297 1.00 64.56 177 PRO A N 1
ATOM 1365 C CA . PRO A 1 177 ? 6.653 9.735 -8.154 1.00 64.56 177 PRO A CA 1
ATOM 1366 C C . PRO A 1 177 ? 5.703 10.814 -7.631 1.00 64.56 177 PRO A C 1
ATOM 1368 O O . PRO A 1 177 ? 5.677 11.063 -6.429 1.00 64.56 177 PRO A O 1
ATOM 1371 N N . ILE A 1 178 ? 4.908 11.441 -8.505 1.00 65.62 178 ILE A N 1
ATOM 1372 C CA . ILE A 1 178 ? 3.949 12.483 -8.116 1.00 65.62 178 ILE A CA 1
ATOM 1373 C C . ILE A 1 178 ? 2.831 11.872 -7.269 1.00 65.62 178 ILE A C 1
ATOM 1375 O O . ILE A 1 178 ? 2.534 12.383 -6.191 1.00 65.62 178 ILE A O 1
ATOM 1379 N N . VAL A 1 179 ? 2.247 10.753 -7.701 1.00 67.00 179 VAL A N 1
ATOM 1380 C CA . VAL A 1 179 ? 1.201 10.059 -6.932 1.00 67.00 179 VAL A CA 1
ATOM 1381 C C . VAL A 1 179 ? 1.726 9.642 -5.557 1.00 67.00 179 VAL A C 1
ATOM 1383 O O . VAL A 1 179 ? 1.080 9.906 -4.540 1.00 67.00 179 VAL A O 1
ATOM 1386 N N . VAL A 1 180 ? 2.920 9.051 -5.512 1.00 66.31 180 VAL A N 1
ATOM 1387 C CA . VAL A 1 180 ? 3.521 8.542 -4.273 1.00 66.31 180 VAL A CA 1
ATOM 1388 C C . VAL A 1 180 ? 3.928 9.682 -3.326 1.00 66.31 180 VAL A C 1
ATOM 1390 O O . VAL A 1 180 ? 3.539 9.696 -2.158 1.00 66.31 180 VAL A O 1
ATOM 1393 N N . LEU A 1 181 ? 4.684 10.672 -3.803 1.00 67.19 181 LEU A N 1
ATOM 1394 C CA . LEU A 1 181 ? 5.264 11.719 -2.951 1.00 67.19 181 LEU A CA 1
ATOM 1395 C C . LEU A 1 181 ? 4.289 12.853 -2.638 1.00 67.19 181 LEU A C 1
ATOM 1397 O O . LEU A 1 181 ? 4.280 13.363 -1.520 1.00 67.19 181 LEU A O 1
ATOM 1401 N N . VAL A 1 182 ? 3.478 13.265 -3.612 1.00 65.88 182 VAL A N 1
ATOM 1402 C CA . VAL A 1 182 ? 2.644 14.472 -3.491 1.00 65.88 182 VAL A CA 1
ATOM 1403 C C . VAL A 1 182 ? 1.253 14.141 -2.965 1.00 65.88 182 VAL A C 1
ATOM 1405 O O . VAL A 1 182 ? 0.609 15.002 -2.373 1.00 65.88 182 VAL A O 1
ATOM 1408 N N . ILE A 1 183 ? 0.784 12.902 -3.131 1.00 68.12 183 ILE A N 1
ATOM 1409 C CA . ILE A 1 183 ? -0.598 12.553 -2.787 1.00 68.12 183 ILE A CA 1
ATOM 1410 C C . ILE A 1 183 ? -0.658 11.485 -1.702 1.00 68.12 183 ILE A C 1
ATOM 1412 O O . ILE A 1 183 ? -1.264 11.721 -0.656 1.00 68.12 183 ILE A O 1
ATOM 1416 N N . GLN A 1 184 ? 0.012 10.349 -1.891 1.00 72.00 184 GLN A N 1
ATOM 1417 C CA . GLN A 1 184 ? -0.025 9.249 -0.930 1.00 72.00 184 GLN A CA 1
ATOM 1418 C C . GLN A 1 184 ? 0.612 9.637 0.411 1.00 72.00 184 GLN A C 1
ATOM 1420 O O . GLN A 1 184 ? -0.006 9.426 1.455 1.00 72.00 184 GLN A O 1
ATOM 1425 N N . MET A 1 185 ? 1.801 10.255 0.417 1.00 78.81 185 MET A N 1
ATOM 1426 C CA . MET A 1 185 ? 2.439 10.677 1.674 1.00 78.81 185 MET A CA 1
ATOM 1427 C C . MET A 1 185 ? 1.602 11.706 2.454 1.00 78.81 185 MET A C 1
ATOM 1429 O O . MET A 1 185 ? 1.306 11.441 3.626 1.00 78.81 185 MET A O 1
ATOM 1433 N N . PRO A 1 186 ? 1.146 12.836 1.867 1.00 78.44 186 PRO A N 1
ATOM 1434 C CA . PRO A 1 186 ? 0.315 13.787 2.601 1.00 78.44 186 PRO A CA 1
ATOM 1435 C C . PRO A 1 186 ? -1.009 13.182 3.050 1.00 78.44 186 PRO A C 1
ATOM 1437 O O . PRO A 1 186 ? -1.430 13.435 4.175 1.00 78.44 186 PRO A O 1
ATOM 1440 N N . PHE A 1 187 ? -1.640 12.334 2.232 1.00 76.38 187 PHE A N 1
ATOM 1441 C CA . PHE A 1 187 ? -2.855 11.622 2.622 1.00 76.38 187 PHE A CA 1
ATOM 1442 C C . PHE A 1 187 ? -2.634 10.759 3.872 1.00 76.38 187 PHE A C 1
ATOM 1444 O O . PHE A 1 187 ? -3.405 10.863 4.834 1.00 76.38 187 PHE A O 1
ATOM 1451 N N . VAL A 1 188 ? -1.581 9.932 3.887 1.00 80.94 188 VAL A N 1
ATOM 1452 C CA . VAL A 1 188 ? -1.284 9.042 5.020 1.00 80.94 188 VAL A CA 1
ATOM 1453 C C . VAL A 1 188 ? -1.037 9.865 6.280 1.00 80.94 188 VAL A C 1
ATOM 1455 O O . VAL A 1 188 ? -1.616 9.568 7.323 1.00 80.94 188 VAL A O 1
ATOM 1458 N N . LEU A 1 189 ? -0.261 10.947 6.197 1.00 84.31 189 LEU A N 1
ATOM 1459 C CA . LEU A 1 189 ? 0.016 11.817 7.345 1.00 84.31 189 LEU A CA 1
ATOM 1460 C C . LEU A 1 189 ? -1.242 12.553 7.830 1.00 84.31 189 LEU A C 1
ATOM 1462 O O . LEU A 1 189 ? -1.541 12.566 9.028 1.00 84.31 189 LEU A O 1
ATOM 1466 N N . LEU A 1 190 ? -2.019 13.130 6.910 1.00 80.88 190 LEU A N 1
ATOM 1467 C CA . LEU A 1 190 ? -3.247 13.858 7.228 1.00 80.88 190 LEU A CA 1
ATOM 1468 C C . LEU A 1 190 ? -4.331 12.950 7.806 1.00 80.88 190 LEU A C 1
ATOM 1470 O O . LEU A 1 190 ? -5.194 13.453 8.526 1.00 80.88 190 LEU A O 1
ATOM 1474 N N . THR A 1 191 ? -4.279 11.650 7.545 1.00 78.62 191 THR A N 1
ATOM 1475 C CA . THR A 1 191 ? -5.276 10.696 8.029 1.00 78.62 191 THR A CA 1
ATOM 1476 C C . THR A 1 191 ? -4.814 9.976 9.289 1.00 78.62 191 THR A C 1
ATOM 1478 O O . THR A 1 191 ? -5.527 9.961 10.291 1.00 78.62 191 THR A O 1
ATOM 1481 N N . MET A 1 192 ? -3.605 9.416 9.280 1.00 86.56 192 MET A N 1
ATOM 1482 C CA . MET A 1 192 ? -3.145 8.510 10.332 1.00 86.56 192 MET A CA 1
ATOM 1483 C C . MET A 1 192 ? -2.653 9.236 11.584 1.00 86.56 192 MET A C 1
ATOM 1485 O O . MET A 1 192 ? -2.862 8.718 12.679 1.00 86.56 192 MET A O 1
ATOM 1489 N N . ILE A 1 193 ? -2.087 10.449 11.482 1.00 87.56 193 ILE A N 1
ATOM 1490 C CA . ILE A 1 193 ? -1.683 11.219 12.677 1.00 87.56 193 ILE A CA 1
ATOM 1491 C C . ILE A 1 193 ? -2.896 11.507 13.587 1.00 87.56 193 ILE A C 1
ATOM 1493 O O . ILE A 1 193 ? -2.832 11.192 14.777 1.00 87.56 193 ILE A O 1
ATOM 1497 N N . PRO A 1 194 ? -4.026 12.046 13.084 1.00 83.81 194 PRO A N 1
ATOM 1498 C CA . PRO A 1 194 ? -5.225 12.230 13.904 1.00 83.81 194 PRO A CA 1
ATOM 1499 C C . PRO A 1 194 ? -5.775 10.934 14.460 1.00 83.81 194 PRO A C 1
ATOM 1501 O O . PRO A 1 194 ? -6.110 10.894 15.636 1.00 83.81 194 PRO A O 1
ATOM 1504 N N . ILE A 1 195 ? -5.856 9.882 13.637 1.00 86.44 195 ILE A N 1
ATOM 1505 C CA . ILE A 1 195 ? -6.363 8.582 14.083 1.00 86.44 195 ILE A CA 1
ATOM 1506 C C . ILE A 1 195 ? -5.515 8.083 15.245 1.00 86.44 195 ILE A C 1
ATOM 1508 O O . ILE A 1 195 ? -6.068 7.646 16.249 1.00 86.44 195 ILE A O 1
ATOM 1512 N N . PHE A 1 196 ? -4.191 8.196 15.159 1.00 90.44 196 PHE A N 1
ATOM 1513 C CA . PHE A 1 196 ? -3.286 7.813 16.234 1.00 90.44 196 PHE A CA 1
ATOM 1514 C C . PHE A 1 196 ? -3.528 8.628 17.514 1.00 90.44 196 PHE A C 1
ATOM 1516 O O . PHE A 1 196 ? -3.674 8.057 18.598 1.00 90.44 196 PHE A O 1
ATOM 1523 N N . ILE A 1 197 ? -3.608 9.958 17.400 1.00 87.62 197 ILE A N 1
ATOM 1524 C CA . ILE A 1 197 ? -3.819 10.860 18.543 1.00 87.62 197 ILE A CA 1
ATOM 1525 C C . ILE A 1 197 ? -5.180 10.600 19.198 1.00 87.62 197 ILE A C 1
ATOM 1527 O O . ILE A 1 197 ? -5.248 10.396 20.411 1.00 87.62 197 ILE A O 1
ATOM 1531 N N . GLU A 1 198 ? -6.254 10.577 18.414 1.00 86.25 198 GLU A N 1
ATOM 1532 C CA . GLU A 1 198 ? -7.618 10.393 18.913 1.00 86.25 198 GLU A CA 1
ATOM 1533 C C . GLU A 1 198 ? -7.843 8.980 19.451 1.00 86.25 198 GLU A C 1
ATOM 1535 O O . GLU A 1 198 ? -8.471 8.825 20.496 1.00 86.25 198 GLU A O 1
ATOM 1540 N N . SER A 1 199 ? -7.243 7.952 18.842 1.00 88.00 199 SER A N 1
ATOM 1541 C CA . SER A 1 199 ? -7.261 6.586 19.387 1.00 88.00 199 SER A CA 1
ATOM 1542 C C . SER A 1 199 ? -6.626 6.529 20.773 1.00 88.00 199 SER A C 1
ATOM 1544 O O . SER A 1 199 ? -7.195 5.953 21.701 1.00 88.00 199 SER A O 1
ATOM 1546 N N . ASN A 1 200 ? -5.455 7.150 20.945 1.00 89.88 200 ASN A N 1
ATOM 1547 C CA . ASN A 1 200 ? -4.780 7.182 22.239 1.00 89.88 200 ASN A CA 1
ATOM 1548 C C . ASN A 1 200 ? -5.587 7.981 23.268 1.00 89.88 200 ASN A C 1
ATOM 1550 O O . ASN A 1 200 ? -5.799 7.503 24.383 1.00 89.88 200 ASN A O 1
ATOM 1554 N N . ARG A 1 201 ? -6.113 9.154 22.895 1.00 87.75 201 ARG A N 1
ATOM 1555 C CA . ARG A 1 201 ? -6.991 9.953 23.766 1.00 87.75 201 ARG A CA 1
ATOM 1556 C C . ARG A 1 201 ? -8.228 9.166 24.199 1.00 87.75 201 ARG A C 1
ATOM 1558 O O . ARG A 1 201 ? -8.511 9.105 25.395 1.00 87.75 201 ARG A O 1
ATOM 1565 N N . ALA A 1 202 ? -8.927 8.523 23.265 1.00 85.81 202 ALA A N 1
ATOM 1566 C CA . ALA A 1 202 ? -10.104 7.702 23.545 1.00 85.81 202 ALA A CA 1
ATOM 1567 C C . ALA A 1 202 ? -9.770 6.532 24.484 1.00 85.81 202 ALA A C 1
ATOM 1569 O O . ALA A 1 202 ? -10.457 6.321 25.482 1.00 85.81 202 ALA A O 1
ATOM 1570 N N . ARG A 1 203 ? -8.649 5.837 24.252 1.00 86.75 203 ARG A N 1
ATOM 1571 C CA . ARG A 1 203 ? -8.164 4.746 25.117 1.00 86.75 203 ARG A CA 1
ATOM 1572 C C . ARG A 1 203 ? -7.947 5.177 26.573 1.00 86.75 203 ARG A C 1
ATOM 1574 O O . ARG A 1 203 ? -8.128 4.360 27.480 1.00 86.75 203 ARG A O 1
ATOM 1581 N N . HIS A 1 204 ? -7.515 6.416 26.805 1.00 88.19 204 HIS A N 1
ATOM 1582 C CA . HIS A 1 204 ? -7.276 6.946 28.151 1.00 88.19 204 HIS A CA 1
ATOM 1583 C C . HIS A 1 204 ? -8.541 7.467 28.845 1.00 88.19 204 HIS A C 1
ATOM 1585 O O . HIS A 1 204 ? -8.550 7.548 30.069 1.00 88.19 204 HIS A O 1
ATOM 1591 N N . ARG A 1 205 ? -9.602 7.783 28.092 1.00 86.50 205 ARG A N 1
ATOM 1592 C CA . ARG A 1 205 ? -10.897 8.236 28.635 1.00 86.50 205 ARG A CA 1
ATOM 1593 C C . ARG A 1 205 ? -11.821 7.092 29.045 1.00 86.50 205 ARG A C 1
ATOM 1595 O O . ARG A 1 205 ? -12.758 7.307 29.803 1.00 86.50 205 ARG A O 1
ATOM 1602 N N . ILE A 1 206 ? -11.570 5.895 28.530 1.00 84.50 206 ILE A N 1
ATOM 1603 C CA . ILE A 1 206 ? -12.402 4.716 28.752 1.00 84.50 206 ILE A CA 1
ATOM 1604 C C . ILE A 1 206 ? -11.866 3.898 29.936 1.00 84.50 206 ILE A C 1
ATOM 1606 O O . ILE A 1 206 ? -10.648 3.772 30.117 1.00 84.50 206 ILE A O 1
ATOM 1610 N N . SER A 1 207 ? -12.782 3.322 30.725 1.00 83.31 207 SER A N 1
ATOM 1611 C CA . SER A 1 207 ? -12.450 2.459 31.865 1.00 83.31 207 SER A CA 1
ATOM 1612 C C . SER A 1 207 ? -11.533 1.302 31.459 1.00 83.31 207 SER A C 1
ATOM 1614 O O . SER A 1 207 ? -11.603 0.782 30.344 1.00 83.31 207 SER A O 1
ATOM 1616 N N . ARG A 1 208 ? -10.664 0.879 32.385 1.00 80.62 208 ARG A N 1
ATOM 1617 C CA . ARG A 1 208 ? -9.689 -0.200 32.165 1.00 80.62 208 ARG A CA 1
ATOM 1618 C C . ARG A 1 208 ? -10.339 -1.505 31.700 1.00 80.62 208 ARG A C 1
ATOM 1620 O O . ARG A 1 208 ? -9.726 -2.180 30.874 1.00 80.62 208 ARG A O 1
ATOM 1627 N N . ASP A 1 209 ? -11.550 -1.778 32.173 1.00 81.25 209 ASP A N 1
ATOM 1628 C CA . ASP A 1 209 ? -12.273 -3.036 31.959 1.00 81.25 209 ASP A CA 1
ATOM 1629 C C . ASP A 1 209 ? -13.170 -3.021 30.713 1.00 81.25 209 ASP A C 1
ATOM 1631 O O . ASP A 1 209 ? -13.735 -4.045 30.333 1.00 81.25 209 ASP A O 1
ATOM 1635 N N . ASP A 1 210 ? -13.285 -1.876 30.038 1.00 79.75 210 ASP A N 1
ATOM 1636 C CA . ASP A 1 210 ? -14.126 -1.755 28.855 1.00 79.75 210 ASP A CA 1
ATOM 1637 C C . ASP A 1 210 ? -13.486 -2.473 27.641 1.00 79.75 210 ASP A C 1
ATOM 1639 O O . ASP A 1 210 ? -12.337 -2.185 27.259 1.00 79.75 210 ASP A O 1
ATOM 1643 N N . PRO A 1 211 ? -14.215 -3.382 26.968 1.00 76.62 211 PRO A N 1
ATOM 1644 C CA . PRO A 1 211 ? -13.725 -4.090 25.791 1.00 76.62 211 PRO A CA 1
ATOM 1645 C C . PRO A 1 211 ? -13.353 -3.164 24.621 1.00 76.62 211 PRO A C 1
ATOM 1647 O O . PRO A 1 211 ? -12.457 -3.518 23.849 1.00 76.62 211 PRO A O 1
ATOM 1650 N N . HIS A 1 212 ? -13.955 -1.980 24.497 1.00 82.56 212 HIS A N 1
ATOM 1651 C CA . HIS A 1 212 ? -13.645 -0.991 23.462 1.00 82.56 212 HIS A CA 1
ATOM 1652 C C . HIS A 1 212 ? -12.274 -0.343 23.651 1.00 82.56 212 HIS A C 1
ATOM 1654 O O . HIS A 1 212 ? -11.645 0.058 22.669 1.00 82.56 212 HIS A O 1
ATOM 1660 N N . ARG A 1 213 ? -11.738 -0.309 24.878 1.00 83.62 213 ARG A N 1
ATOM 1661 C CA . ARG A 1 213 ? -10.420 0.277 25.167 1.00 83.62 213 ARG A CA 1
ATOM 1662 C C . ARG A 1 213 ? -9.299 -0.349 24.344 1.00 83.62 213 ARG A C 1
ATOM 1664 O O . ARG A 1 213 ? -8.382 0.336 23.892 1.00 83.62 213 ARG A O 1
ATOM 1671 N N . SER A 1 214 ? -9.365 -1.659 24.132 1.00 85.94 214 SER A N 1
ATOM 1672 C CA . SER A 1 214 ? -8.388 -2.340 23.287 1.00 85.94 214 SER A CA 1
ATOM 1673 C C . SER A 1 214 ? -8.629 -2.129 21.802 1.00 85.94 214 SER A C 1
ATOM 1675 O O . SER A 1 214 ? -7.668 -2.207 21.047 1.00 85.94 214 SER A O 1
ATOM 1677 N N . ASN A 1 215 ? -9.867 -1.886 21.371 1.00 87.56 215 ASN A N 1
ATOM 1678 C CA . ASN A 1 215 ? -10.151 -1.585 19.970 1.00 87.56 215 ASN A CA 1
ATOM 1679 C C . ASN A 1 215 ? -9.454 -0.272 19.598 1.00 87.56 215 ASN A C 1
ATOM 1681 O O . ASN A 1 215 ? -8.777 -0.211 18.579 1.00 87.56 215 ASN A O 1
ATOM 1685 N N . PHE A 1 216 ? -9.504 0.727 20.488 1.00 87.88 216 PHE A N 1
ATOM 1686 C CA . PHE A 1 216 ? -8.743 1.970 20.339 1.00 87.88 216 PHE A CA 1
ATOM 1687 C C . PHE A 1 216 ? -7.224 1.757 20.397 1.00 87.88 216 PHE A C 1
ATOM 1689 O O . PHE A 1 216 ? -6.500 2.376 19.626 1.00 87.88 216 PHE A O 1
ATOM 1696 N N . LEU A 1 217 ? -6.715 0.847 21.240 1.00 91.31 217 LEU A N 1
ATOM 1697 C CA . LEU A 1 217 ? -5.292 0.472 21.202 1.00 91.31 217 LEU A CA 1
ATOM 1698 C C . LEU A 1 217 ? -4.894 -0.094 19.832 1.00 91.31 217 LEU A C 1
ATOM 1700 O O . LEU A 1 217 ? -3.906 0.342 19.252 1.00 91.31 217 LEU A O 1
ATOM 1704 N N . TYR A 1 218 ? -5.652 -1.059 19.311 1.00 92.50 218 TYR A N 1
ATOM 1705 C CA . TYR A 1 218 ? -5.339 -1.679 18.025 1.00 92.50 218 TYR A CA 1
ATOM 1706 C C . TYR A 1 218 ? -5.536 -0.717 16.852 1.00 92.50 218 TYR A C 1
ATOM 1708 O O . TYR A 1 218 ? -4.767 -0.780 15.900 1.00 92.50 218 TYR A O 1
ATOM 1716 N N . LEU A 1 219 ? -6.470 0.231 16.950 1.00 90.12 219 LEU A N 1
ATOM 1717 C CA . LEU A 1 219 ? -6.608 1.323 15.990 1.00 90.12 219 LEU A CA 1
ATOM 1718 C C . LEU A 1 219 ? -5.392 2.262 16.000 1.00 90.12 219 LEU A C 1
ATOM 1720 O O . LEU A 1 219 ? -4.890 2.619 14.936 1.00 90.12 219 LEU A O 1
ATOM 1724 N N . ALA A 1 220 ? -4.869 2.607 17.183 1.00 90.12 220 ALA A N 1
ATOM 1725 C CA . ALA A 1 220 ? -3.625 3.368 17.303 1.00 90.12 220 ALA A CA 1
ATOM 1726 C C . ALA A 1 220 ? -2.439 2.597 16.704 1.00 90.12 220 ALA A C 1
ATOM 1728 O O . ALA A 1 220 ? -1.631 3.178 15.988 1.00 90.12 220 ALA A O 1
ATOM 1729 N N . ILE A 1 221 ? -2.352 1.285 16.949 1.00 94.75 221 ILE A N 1
ATOM 1730 C CA . ILE A 1 221 ? -1.311 0.426 16.367 1.00 94.75 221 ILE A CA 1
ATOM 1731 C C . ILE A 1 221 ? -1.417 0.404 14.837 1.00 94.75 221 ILE A C 1
ATOM 1733 O O . ILE A 1 221 ? -0.407 0.606 14.172 1.00 94.75 221 ILE A O 1
ATOM 1737 N N . MET A 1 222 ? -2.618 0.229 14.273 1.00 93.12 222 MET A N 1
ATOM 1738 C CA . MET A 1 222 ? -2.834 0.294 12.820 1.00 93.12 222 MET A CA 1
ATOM 1739 C C . MET A 1 222 ? -2.372 1.633 12.244 1.00 93.12 222 MET A C 1
ATOM 1741 O O . MET A 1 222 ? -1.613 1.657 11.281 1.00 93.12 222 MET A O 1
ATOM 1745 N N . ALA A 1 223 ? -2.787 2.747 12.851 1.00 90.69 223 ALA A N 1
ATOM 1746 C CA . ALA A 1 223 ? -2.390 4.076 12.398 1.00 90.69 223 ALA A CA 1
ATOM 1747 C C . ALA A 1 223 ? -0.871 4.277 12.472 1.00 90.69 223 ALA A C 1
ATOM 1749 O O . ALA A 1 223 ? -0.279 4.812 11.541 1.00 90.69 223 ALA A O 1
ATOM 1750 N N . PHE A 1 224 ? -0.230 3.806 13.544 1.00 93.69 224 PHE A N 1
ATOM 1751 C CA . PHE A 1 224 ? 1.222 3.863 13.692 1.00 93.69 224 PHE A CA 1
ATOM 1752 C C . PHE A 1 224 ? 1.949 3.045 12.620 1.00 93.69 224 PHE A C 1
ATOM 1754 O O . PHE A 1 224 ? 2.864 3.562 11.991 1.00 93.69 224 PHE A O 1
ATOM 1761 N N . ILE A 1 225 ? 1.519 1.805 12.369 1.00 93.56 225 ILE A N 1
ATOM 1762 C CA . ILE A 1 225 ? 2.096 0.953 11.318 1.00 93.56 225 ILE A CA 1
ATOM 1763 C C . ILE A 1 225 ? 1.972 1.637 9.954 1.00 93.56 225 ILE A C 1
ATOM 1765 O O . ILE A 1 225 ? 2.948 1.723 9.215 1.00 93.56 225 ILE A O 1
ATOM 1769 N N . LEU A 1 226 ? 0.801 2.194 9.640 1.00 89.50 226 LEU A N 1
ATOM 1770 C CA . LEU A 1 226 ? 0.574 2.888 8.374 1.00 89.50 226 LEU A CA 1
ATOM 1771 C C . LEU A 1 226 ? 1.388 4.186 8.249 1.00 89.50 226 LEU A C 1
ATOM 1773 O O . LEU A 1 226 ? 1.787 4.530 7.137 1.00 89.50 226 LEU A O 1
ATOM 1777 N N . LEU A 1 227 ? 1.708 4.869 9.355 1.00 90.56 227 LEU A N 1
ATOM 1778 C CA . LEU A 1 227 ? 2.642 6.006 9.367 1.00 90.56 227 LEU A CA 1
ATOM 1779 C C . LEU A 1 227 ? 4.085 5.606 9.030 1.00 90.56 227 LEU A C 1
ATOM 1781 O O . LEU A 1 227 ? 4.859 6.471 8.624 1.00 90.56 227 LEU A O 1
ATOM 1785 N N . LEU A 1 228 ? 4.454 4.326 9.141 1.00 90.69 228 LEU A N 1
ATOM 1786 C CA . LEU A 1 228 ? 5.767 3.849 8.700 1.00 90.69 228 LEU A CA 1
ATOM 1787 C C . LEU A 1 228 ? 5.870 3.768 7.171 1.00 90.69 228 LEU A C 1
ATOM 1789 O O . LEU A 1 228 ? 6.963 3.927 6.638 1.00 90.69 228 LEU A O 1
ATOM 1793 N N . THR A 1 229 ? 4.752 3.603 6.452 1.00 87.06 229 THR A N 1
ATOM 1794 C CA . THR A 1 229 ? 4.719 3.551 4.975 1.00 87.06 229 THR A CA 1
ATOM 1795 C C . THR A 1 229 ? 5.451 4.722 4.309 1.00 87.06 229 THR A C 1
ATOM 1797 O O . THR A 1 229 ? 6.360 4.463 3.516 1.00 87.06 229 THR A O 1
ATOM 1800 N N . PRO A 1 230 ? 5.133 6.004 4.605 1.00 85.25 230 PRO A N 1
ATOM 1801 C CA . PRO A 1 230 ? 5.848 7.129 4.007 1.00 85.25 230 PRO A CA 1
ATOM 1802 C C . PRO A 1 230 ? 7.330 7.135 4.394 1.00 85.25 230 PRO A C 1
ATOM 1804 O O . PRO A 1 230 ? 8.165 7.414 3.542 1.00 85.25 230 PRO A O 1
ATOM 1807 N N . ILE A 1 231 ? 7.681 6.761 5.629 1.00 88.06 231 ILE A N 1
ATOM 1808 C CA . ILE A 1 231 ? 9.080 6.702 6.087 1.00 88.06 231 ILE A CA 1
ATOM 1809 C C . ILE A 1 231 ? 9.866 5.675 5.265 1.00 88.06 231 ILE A C 1
ATOM 1811 O O . ILE A 1 231 ? 10.925 5.991 4.728 1.00 88.06 231 ILE A O 1
ATOM 1815 N N . PHE A 1 232 ? 9.333 4.462 5.120 1.00 89.12 232 PHE A N 1
ATOM 1816 C CA . PHE A 1 232 ? 9.974 3.401 4.345 1.00 89.12 232 PHE A CA 1
ATOM 1817 C C . PHE A 1 232 ? 10.013 3.718 2.850 1.00 89.12 232 PHE A C 1
ATOM 1819 O O . PHE A 1 232 ? 10.989 3.385 2.188 1.00 89.12 232 PHE A O 1
ATOM 1826 N N . THR A 1 233 ? 9.011 4.429 2.330 1.00 83.12 233 THR A N 1
ATOM 1827 C CA . THR A 1 233 ? 8.991 4.891 0.935 1.00 83.12 233 THR A CA 1
ATOM 1828 C C . THR A 1 233 ? 10.062 5.954 0.675 1.00 83.12 233 THR A C 1
ATOM 1830 O O . THR A 1 233 ? 10.790 5.853 -0.308 1.00 83.12 233 THR A O 1
ATOM 1833 N N . VAL A 1 234 ? 10.217 6.948 1.562 1.00 84.69 234 VAL A N 1
ATOM 1834 C CA . VAL A 1 234 ? 11.313 7.933 1.466 1.00 84.69 234 VAL A CA 1
ATOM 1835 C C . VAL A 1 234 ? 12.664 7.230 1.539 1.00 84.69 234 VAL A C 1
ATOM 1837 O O . VAL A 1 234 ? 13.554 7.528 0.748 1.00 84.69 234 VAL A O 1
ATOM 1840 N N . LEU A 1 235 ? 12.810 6.280 2.463 1.00 87.50 235 LEU A N 1
ATOM 1841 C CA . LEU A 1 235 ? 14.040 5.515 2.627 1.00 87.50 235 LEU A CA 1
ATOM 1842 C C . LEU A 1 235 ? 14.369 4.694 1.375 1.00 87.50 235 LEU A C 1
ATOM 1844 O O . LEU A 1 235 ? 15.510 4.711 0.924 1.00 87.50 235 LEU A O 1
ATOM 1848 N N . LEU A 1 236 ? 13.368 4.042 0.779 1.00 84.69 236 LEU A N 1
ATOM 1849 C CA . LEU A 1 236 ? 13.501 3.316 -0.482 1.00 84.69 236 LEU A CA 1
ATOM 1850 C C . LEU A 1 236 ? 14.008 4.236 -1.597 1.00 84.69 236 LEU A C 1
ATOM 1852 O O . LEU A 1 236 ? 14.983 3.897 -2.260 1.00 84.69 236 LEU A O 1
ATOM 1856 N N . ILE A 1 237 ? 13.396 5.414 -1.760 1.00 80.44 237 ILE A N 1
ATOM 1857 C CA . ILE A 1 237 ? 13.802 6.402 -2.770 1.00 80.44 237 ILE A CA 1
ATOM 1858 C C . ILE A 1 237 ? 15.232 6.884 -2.518 1.00 80.44 237 ILE A C 1
ATOM 1860 O O . ILE A 1 237 ? 16.038 6.907 -3.443 1.00 80.44 237 ILE A O 1
ATOM 1864 N N . ALA A 1 238 ? 15.573 7.238 -1.277 1.00 83.69 238 ALA A N 1
ATOM 1865 C CA . ALA A 1 238 ? 16.908 7.715 -0.924 1.00 83.69 23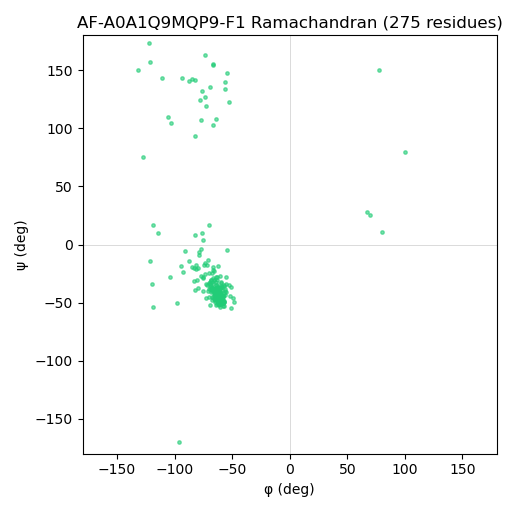8 ALA A CA 1
ATOM 1866 C C . ALA A 1 238 ? 17.996 6.671 -1.228 1.00 83.69 238 ALA A C 1
ATOM 1868 O O . ALA A 1 238 ? 19.041 7.012 -1.777 1.00 83.69 238 ALA A O 1
ATOM 1869 N N . ILE A 1 239 ? 17.727 5.398 -0.926 1.00 83.62 239 ILE A N 1
ATOM 1870 C CA . ILE A 1 239 ? 18.633 4.274 -1.204 1.00 83.62 239 ILE A CA 1
ATOM 1871 C C . ILE A 1 239 ? 18.759 4.021 -2.712 1.00 83.62 239 ILE A C 1
ATOM 1873 O O . ILE A 1 239 ? 19.857 3.781 -3.213 1.00 83.62 239 ILE A O 1
ATOM 1877 N N . SER A 1 240 ? 17.655 4.109 -3.458 1.00 77.62 240 SER A N 1
ATOM 1878 C CA . SER A 1 240 ? 17.687 3.993 -4.919 1.00 77.62 240 SER A CA 1
ATOM 1879 C C . SER A 1 240 ? 18.499 5.122 -5.561 1.00 77.62 240 SER A C 1
ATOM 1881 O O . SER A 1 240 ? 19.292 4.865 -6.463 1.00 77.62 240 SER A O 1
ATOM 1883 N N . LEU A 1 241 ? 18.380 6.356 -5.060 1.00 79.12 241 LEU A N 1
ATOM 1884 C CA . LEU A 1 241 ? 19.176 7.495 -5.530 1.00 79.12 241 LEU A CA 1
ATOM 1885 C C . LEU A 1 241 ? 20.668 7.371 -5.191 1.00 79.12 241 LEU A C 1
ATOM 1887 O O . LEU A 1 241 ? 21.492 7.939 -5.903 1.00 79.12 241 LEU A O 1
ATOM 1891 N N . SER A 1 242 ? 21.039 6.611 -4.156 1.00 80.25 242 SER A N 1
ATOM 1892 C CA . SER A 1 242 ? 22.444 6.307 -3.857 1.00 80.25 242 SER A CA 1
ATOM 1893 C C . SER A 1 242 ? 23.008 5.141 -4.681 1.00 80.25 242 SER A C 1
ATOM 1895 O O . SER A 1 242 ? 24.115 4.685 -4.404 1.00 80.25 242 SER A O 1
ATOM 1897 N N . GLY A 1 243 ? 22.260 4.636 -5.670 1.00 74.81 243 GLY A N 1
ATOM 1898 C CA . GLY A 1 243 ? 22.709 3.596 -6.600 1.00 74.81 243 GLY A CA 1
ATOM 1899 C C . GLY A 1 243 ? 22.636 2.171 -6.053 1.00 74.81 243 GLY A C 1
ATOM 1900 O O . GLY A 1 243 ? 23.164 1.252 -6.677 1.00 74.81 243 GLY A O 1
ATOM 1901 N N . VAL A 1 244 ? 21.993 1.960 -4.900 1.00 80.50 244 VAL A N 1
ATOM 1902 C CA . VAL A 1 244 ? 21.794 0.612 -4.358 1.00 80.50 244 VAL A CA 1
ATOM 1903 C C . VAL A 1 244 ? 20.638 -0.056 -5.115 1.00 80.50 244 VAL A C 1
ATOM 1905 O O . VAL A 1 244 ? 19.530 0.495 -5.141 1.00 80.50 244 VAL A O 1
ATOM 1908 N N . PRO A 1 245 ? 20.860 -1.237 -5.716 1.00 75.31 245 PRO A N 1
ATOM 1909 C CA . PRO A 1 245 ? 19.850 -1.898 -6.528 1.00 75.31 245 PRO A CA 1
ATOM 1910 C C . PRO A 1 245 ? 18.649 -2.359 -5.694 1.00 75.31 245 PRO A C 1
ATOM 1912 O O . PRO A 1 245 ? 18.732 -2.602 -4.489 1.00 75.31 245 PRO A O 1
ATOM 1915 N N . TYR A 1 246 ? 17.504 -2.478 -6.360 1.00 75.25 246 TYR A N 1
ATOM 1916 C CA . TYR A 1 246 ? 16.311 -3.113 -5.810 1.00 75.25 246 TYR A CA 1
ATOM 1917 C C . TYR A 1 246 ? 16.383 -4.640 -6.023 1.00 75.25 246 TYR A C 1
ATOM 1919 O O . TYR A 1 246 ? 16.784 -5.054 -7.112 1.00 75.25 246 TYR A O 1
ATOM 1927 N N . PRO A 1 247 ? 15.924 -5.477 -5.072 1.00 80.38 247 PRO A N 1
ATOM 1928 C CA . PRO A 1 247 ? 15.339 -5.127 -3.777 1.00 80.38 247 PRO A CA 1
ATOM 1929 C C . PRO A 1 247 ? 16.388 -4.830 -2.698 1.00 80.38 247 PRO A C 1
ATOM 1931 O O . PRO A 1 247 ? 17.399 -5.509 -2.583 1.00 80.38 247 PRO A O 1
ATOM 1934 N N . ASN A 1 248 ? 16.105 -3.837 -1.852 1.00 84.19 248 ASN A N 1
ATOM 1935 C CA . ASN A 1 248 ? 16.953 -3.443 -0.722 1.00 84.19 248 ASN A CA 1
ATOM 1936 C C . ASN A 1 248 ? 16.183 -3.527 0.606 1.00 84.19 248 ASN A C 1
ATOM 1938 O O . ASN A 1 248 ? 14.973 -3.748 0.612 1.00 84.19 248 ASN A O 1
ATOM 1942 N N . PHE A 1 249 ? 16.862 -3.332 1.743 1.00 84.38 249 PHE A N 1
ATOM 1943 C CA . PHE A 1 249 ? 16.249 -3.460 3.075 1.00 84.38 249 PHE A CA 1
ATOM 1944 C C . PHE A 1 249 ? 14.963 -2.623 3.248 1.00 84.38 249 PHE A C 1
ATOM 1946 O O . PHE A 1 249 ? 14.024 -3.083 3.897 1.00 84.38 249 PHE A O 1
ATOM 1953 N N . ALA A 1 250 ? 14.875 -1.433 2.640 1.00 85.25 250 ALA A N 1
ATOM 1954 C CA . ALA A 1 250 ? 13.680 -0.594 2.717 1.00 85.25 250 ALA A CA 1
ATOM 1955 C C . ALA A 1 250 ? 12.493 -1.202 1.957 1.00 85.25 250 ALA A C 1
ATOM 1957 O O . ALA A 1 250 ? 11.364 -1.110 2.435 1.00 85.25 250 ALA A O 1
ATOM 1958 N N . ALA A 1 251 ? 12.747 -1.898 0.843 1.00 83.25 251 ALA A N 1
ATOM 1959 C CA . ALA A 1 251 ? 11.723 -2.667 0.139 1.00 83.25 251 ALA A CA 1
ATOM 1960 C C . ALA A 1 251 ? 11.148 -3.778 1.031 1.00 83.25 251 ALA A C 1
ATOM 1962 O O . ALA A 1 251 ? 9.936 -3.960 1.097 1.00 83.25 251 ALA A O 1
ATOM 1963 N N . TYR A 1 252 ? 11.987 -4.494 1.783 1.00 87.62 252 TYR A N 1
ATOM 1964 C CA . TYR A 1 252 ? 11.494 -5.503 2.727 1.00 87.62 252 TYR A CA 1
ATOM 1965 C C . TYR A 1 252 ? 10.626 -4.883 3.829 1.00 87.62 252 TYR A C 1
ATOM 1967 O O . TYR A 1 252 ? 9.589 -5.442 4.181 1.00 87.62 252 TYR A O 1
ATOM 1975 N N . LEU A 1 253 ? 11.004 -3.706 4.339 1.00 88.00 253 LEU A N 1
ATOM 1976 C CA . LEU A 1 253 ? 10.231 -2.995 5.359 1.00 88.00 253 LEU A CA 1
ATOM 1977 C C . LEU A 1 253 ? 8.858 -2.536 4.848 1.00 88.00 253 LEU A C 1
ATOM 1979 O O . LEU A 1 253 ? 7.883 -2.638 5.595 1.00 88.00 253 LEU A O 1
ATOM 1983 N N . THR A 1 254 ? 8.745 -2.087 3.591 1.00 85.44 254 THR A N 1
ATOM 1984 C CA . THR A 1 254 ? 7.443 -1.700 3.015 1.00 85.44 254 THR A CA 1
ATOM 1985 C C . THR A 1 254 ? 6.458 -2.869 2.977 1.00 85.44 254 THR A C 1
ATOM 1987 O O . THR A 1 254 ? 5.291 -2.687 3.314 1.00 85.44 254 THR A O 1
ATOM 1990 N N . TRP A 1 255 ? 6.929 -4.085 2.684 1.00 86.88 255 TRP A N 1
ATOM 1991 C CA . TRP A 1 255 ? 6.077 -5.279 2.582 1.00 86.88 255 TRP A CA 1
ATOM 1992 C C . TRP A 1 255 ? 5.538 -5.795 3.922 1.00 86.88 255 TRP A C 1
ATOM 1994 O O . TRP A 1 255 ? 4.558 -6.535 3.954 1.00 86.88 255 TRP A O 1
ATOM 2004 N N . VAL A 1 256 ? 6.132 -5.388 5.047 1.00 88.75 256 VAL A N 1
ATOM 2005 C CA . VAL A 1 256 ? 5.680 -5.778 6.396 1.00 88.75 256 VAL A CA 1
ATOM 2006 C C . VAL A 1 256 ? 4.466 -4.952 6.860 1.00 88.75 256 VAL A C 1
ATOM 2008 O O . VAL A 1 256 ? 3.723 -5.370 7.750 1.00 88.75 256 VAL A O 1
ATOM 2011 N N . VAL A 1 257 ? 4.224 -3.780 6.268 1.00 90.38 257 VAL A N 1
ATOM 2012 C CA . VAL A 1 257 ? 3.203 -2.825 6.734 1.00 90.38 257 VAL A CA 1
ATOM 2013 C C . VAL A 1 257 ? 1.781 -3.383 6.604 1.00 90.38 257 VAL A C 1
ATOM 2015 O O . VAL A 1 257 ? 1.002 -3.343 7.563 1.00 90.38 257 VAL A O 1
ATOM 2018 N N . GLU A 1 258 ? 1.429 -3.919 5.437 1.00 89.88 258 GLU A N 1
ATOM 2019 C CA . GLU A 1 258 ? 0.100 -4.476 5.155 1.00 89.88 258 GLU A CA 1
ATOM 2020 C C . GLU A 1 258 ? -0.286 -5.647 6.073 1.00 89.88 258 GLU A C 1
ATOM 2022 O O . GLU A 1 258 ? -1.321 -5.543 6.746 1.00 89.88 258 GLU A O 1
ATOM 2027 N N . PRO A 1 259 ? 0.522 -6.720 6.210 1.00 93.12 259 PRO A N 1
ATOM 2028 C CA . PRO A 1 259 ? 0.162 -7.850 7.063 1.00 93.12 259 PRO A CA 1
ATOM 2029 C C . PRO A 1 259 ? 0.018 -7.446 8.532 1.00 93.12 259 PRO A C 1
ATOM 2031 O O . PRO A 1 259 ? -0.909 -7.905 9.206 1.00 93.12 259 PRO A O 1
ATOM 2034 N N . LEU A 1 260 ? 0.867 -6.543 9.036 1.00 94.62 260 LEU A N 1
ATOM 2035 C CA . LEU A 1 260 ? 0.735 -6.033 10.402 1.00 94.62 260 LEU A CA 1
ATOM 2036 C C . LEU A 1 260 ? -0.537 -5.194 10.585 1.00 94.62 260 LEU A C 1
ATOM 2038 O O . LEU A 1 260 ? -1.200 -5.307 11.619 1.00 94.62 260 LEU A O 1
ATOM 2042 N N . THR A 1 261 ? -0.916 -4.395 9.583 1.00 93.62 261 THR A N 1
ATOM 2043 C CA . THR A 1 261 ? -2.159 -3.608 9.601 1.00 93.62 261 THR A CA 1
ATOM 2044 C C . THR A 1 261 ? -3.388 -4.517 9.627 1.00 93.62 261 THR A C 1
ATOM 2046 O O . THR A 1 261 ? -4.291 -4.316 10.447 1.00 93.62 261 THR A O 1
ATOM 2049 N N . ILE A 1 262 ? -3.406 -5.559 8.787 1.00 94.44 262 ILE A N 1
ATOM 2050 C CA . ILE A 1 262 ? -4.470 -6.571 8.780 1.00 94.44 262 ILE A CA 1
ATOM 2051 C C . ILE A 1 262 ? -4.544 -7.272 10.138 1.00 94.44 262 ILE A C 1
ATOM 2053 O O . ILE A 1 262 ? -5.611 -7.337 10.750 1.00 94.44 262 ILE A O 1
ATOM 2057 N N . TYR A 1 263 ? -3.414 -7.733 10.669 1.00 95.44 263 TYR A N 1
ATOM 2058 C CA . TYR A 1 263 ? -3.385 -8.412 11.962 1.00 95.44 263 TYR A CA 1
ATOM 2059 C C . TYR A 1 263 ? -3.892 -7.530 13.112 1.00 95.44 263 TYR A C 1
ATOM 2061 O O . TYR A 1 263 ? -4.696 -7.978 13.938 1.00 95.44 263 TYR A O 1
ATOM 2069 N N . ALA A 1 264 ? -3.471 -6.264 13.160 1.00 93.69 264 ALA A N 1
ATOM 2070 C CA . ALA A 1 264 ? -3.915 -5.318 14.177 1.00 93.69 264 ALA A CA 1
ATOM 2071 C C . ALA A 1 264 ? -5.430 -5.069 14.097 1.00 93.69 264 ALA A C 1
ATOM 2073 O O . ALA A 1 264 ? -6.111 -5.133 15.124 1.00 93.69 264 ALA A O 1
ATOM 2074 N N . GLY A 1 265 ? -5.986 -4.891 12.894 1.00 92.00 265 GLY A N 1
ATOM 2075 C CA . GLY A 1 265 ? -7.435 -4.756 12.726 1.00 92.00 265 GLY A CA 1
ATOM 2076 C C . GLY A 1 265 ? -8.201 -6.008 13.174 1.00 92.00 265 GLY A C 1
ATOM 2077 O O . GLY A 1 265 ? -9.247 -5.890 13.817 1.00 92.00 265 GLY A O 1
ATOM 2078 N N . TYR A 1 266 ? -7.653 -7.206 12.936 1.00 93.69 266 TYR A N 1
ATOM 2079 C CA . TYR A 1 266 ? -8.291 -8.462 13.319 1.00 93.69 266 TYR A CA 1
ATOM 2080 C C . TYR A 1 266 ? -8.385 -8.557 14.839 1.00 93.69 266 TYR A C 1
ATOM 2082 O O . TYR A 1 266 ? -9.456 -8.818 15.397 1.00 93.69 266 TYR A O 1
ATOM 2090 N N . ARG A 1 267 ? -7.276 -8.263 15.523 1.00 92.00 267 ARG A N 1
ATOM 2091 C CA . ARG A 1 267 ? -7.195 -8.242 16.988 1.00 92.00 267 ARG A CA 1
ATOM 2092 C C . ARG A 1 267 ? -8.077 -7.169 17.625 1.00 92.00 267 ARG A C 1
ATOM 2094 O O . ARG A 1 267 ? -8.621 -7.389 18.708 1.00 92.00 267 ARG A O 1
ATOM 2101 N N . GLY A 1 268 ? -8.219 -6.022 16.968 1.00 88.00 268 GLY A N 1
ATOM 2102 C CA . GLY A 1 268 ? -9.065 -4.931 17.438 1.00 88.00 268 GLY A CA 1
ATOM 2103 C C . GLY A 1 268 ? -10.554 -5.224 17.296 1.00 88.00 268 GLY A C 1
ATOM 2104 O O . GLY A 1 268 ? -11.309 -5.004 18.233 1.00 88.00 268 GLY A O 1
ATOM 2105 N N . PHE A 1 269 ? -10.991 -5.733 16.145 1.00 88.69 269 PHE A N 1
ATOM 2106 C CA . PHE A 1 269 ? -12.405 -5.647 15.762 1.00 88.69 269 PHE A CA 1
ATOM 2107 C C . PHE A 1 269 ? -13.083 -6.999 15.512 1.00 88.69 269 PHE A C 1
ATOM 2109 O O . PHE A 1 269 ? -14.312 -7.062 15.527 1.00 88.69 269 PHE A O 1
ATOM 2116 N N . PHE A 1 270 ? -12.322 -8.090 15.363 1.00 85.50 270 PHE A N 1
ATOM 2117 C CA . PHE A 1 270 ? -12.869 -9.421 15.057 1.00 85.50 270 PHE A CA 1
ATOM 2118 C C . PHE A 1 270 ? -12.570 -10.479 16.123 1.00 85.50 270 PHE A C 1
ATOM 2120 O O . PHE A 1 270 ? -13.403 -11.349 16.364 1.00 85.50 270 PHE A O 1
ATOM 2127 N N . SER A 1 271 ? -11.411 -10.432 16.787 1.00 80.62 271 SER A N 1
ATOM 2128 C CA . SER A 1 271 ? -10.975 -11.525 17.672 1.00 80.62 271 SER A CA 1
ATOM 2129 C C . SER A 1 271 ? -11.718 -11.593 19.010 1.00 80.62 271 SER A C 1
ATOM 2131 O O . SER A 1 271 ? -11.642 -12.601 19.709 1.00 80.62 271 SER A O 1
ATOM 2133 N N . ARG A 1 272 ? -12.392 -10.514 19.415 1.00 70.44 272 ARG A N 1
ATOM 2134 C CA . ARG A 1 272 ? -13.123 -10.442 20.688 1.00 70.44 272 ARG A CA 1
ATOM 2135 C C . ARG A 1 272 ? -14.536 -10.977 20.497 1.00 70.44 272 ARG A C 1
ATOM 2137 O O . ARG A 1 272 ? -15.157 -10.654 19.490 1.00 70.44 272 ARG A O 1
ATOM 2144 N N . LYS A 1 273 ? -15.080 -11.728 21.460 1.00 56.62 273 LYS A N 1
ATOM 2145 C CA . LYS A 1 273 ? -16.524 -12.042 21.508 1.00 56.62 273 LYS A CA 1
ATOM 2146 C C . LYS A 1 273 ? -17.331 -10.767 21.775 1.00 56.62 273 LYS A C 1
ATOM 2148 O O . LYS A 1 273 ? -16.771 -9.764 22.213 1.00 56.62 273 LYS A O 1
ATOM 2153 N N . SER A 1 274 ? -18.600 -10.722 21.370 1.00 53.12 274 SER A N 1
ATOM 2154 C CA . SER A 1 274 ? -19.456 -9.582 21.730 1.00 53.12 274 SER A CA 1
ATOM 2155 C C . SER A 1 274 ? -19.703 -9.670 23.234 1.00 53.12 274 SER A C 1
ATOM 2157 O O . SER A 1 274 ? -19.946 -10.783 23.703 1.00 53.12 274 SER A O 1
ATOM 2159 N N . PRO A 1 275 ? -19.612 -8.579 24.007 1.00 42.56 275 PRO A N 1
ATOM 2160 C CA . PRO A 1 275 ? -20.181 -8.577 25.345 1.00 42.56 275 PRO A CA 1
ATOM 2161 C C . PRO A 1 275 ? -21.694 -8.744 25.156 1.00 42.56 275 PRO A C 1
ATOM 2163 O O . PRO A 1 275 ? -22.337 -7.849 24.617 1.00 42.56 275 PRO A O 1
ATOM 2166 N N . GLY A 1 276 ? -22.232 -9.917 25.491 1.00 40.03 276 GLY A N 1
ATOM 2167 C CA . GLY A 1 276 ? -23.658 -10.225 25.352 1.00 40.03 276 GLY A CA 1
ATOM 2168 C C . GLY A 1 276 ? -24.016 -11.053 24.116 1.00 40.03 276 GLY A C 1
ATOM 2169 O O . GLY A 1 276 ? -24.512 -10.529 23.121 1.00 40.03 276 GLY A O 1
ATOM 2170 N N . THR A 1 277 ? -23.780 -12.357 24.221 1.00 38.06 277 THR A N 1
A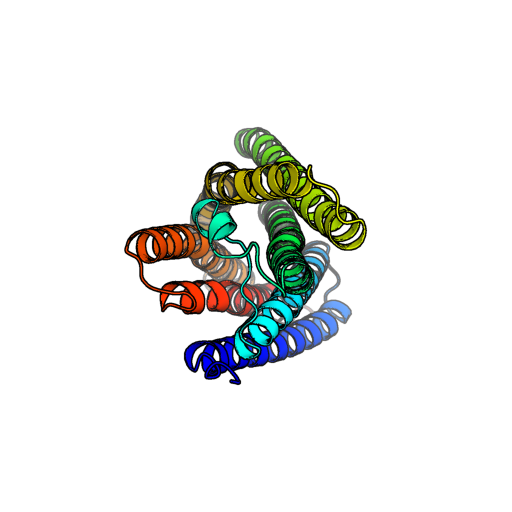TOM 2171 C CA . THR A 1 277 ? -24.812 -13.390 24.019 1.00 38.06 277 THR A CA 1
ATOM 2172 C C . THR A 1 277 ? -24.738 -14.302 25.223 1.00 38.06 277 THR A C 1
ATOM 2174 O O . THR A 1 277 ? -23.586 -14.705 25.519 1.00 38.06 277 THR A O 1
#

Sequence (277 aa):
MADPIPVDFIPLAMIIGIFTIFMIIVTILAALRHREKRTQVTKTLLVMYVLFIVANGIGLVTAIFGILGIPAIRFVSEISAFLGDRLVLVLINTFFAQFELVFFLVGFYFMFVFAQLVFGDANAPQQIRGKLVKILIEIAIVLQSLASILVGYSMILAIAGSPIIEVIILLGATILPIVVLVIQMPFVLLTMIPIFIESNRARHRISRDDPHRSNFLYLAIMAFILLLTPIFTVLLIAISLSGVPYPNFAAYLTWVVEPLTIYAGYRGFFSRKSPGT

Nearest PDB structures (foldseek):
  2y03-assembly3_A  TM=4.608E-01  e=1.429E+00  Meleagris gallopavo

Mean predicted aligned error: 6.87 Å